Protein AF-A0A6L4ZI48-F1 (afdb_monomer)

Mean predicted aligned error: 17.16 Å

pLDDT: mean 73.71, std 16.85, range [36.12, 93.56]

Nearest PDB structures (foldseek):
  4oqe-assembly1_A  TM=4.545E-01  e=2.422E-01  Streptomyces fradiae
  3px2-assembly1_D  TM=4.656E-01  e=2.727E-01  Streptomyces fradiae
  3t8u-assembly1_A  TM=4.673E-01  e=4.387E-01  Comamonas testosteroni
  7ds3-assembly1_B  TM=3.415E-01  e=1.721E+00  Gallus gallus

Solvent-accessible surface area (backbone atoms only — not comparable to full-atom values): 14273 Å² total; per-residue (Å²): 113,47,66,40,94,83,78,70,50,71,45,66,78,90,54,64,46,40,94,85,80,62,50,68,64,89,82,77,65,79,73,78,54,60,79,70,57,78,80,61,80,78,62,70,66,61,56,48,53,53,52,51,52,55,50,47,52,54,51,49,63,58,48,69,74,59,86,47,77,66,63,54,52,53,50,52,54,50,51,51,53,52,49,53,48,51,53,52,54,51,51,53,50,51,53,52,50,50,50,51,51,51,44,54,43,53,51,50,39,51,50,51,52,51,53,51,47,48,75,64,30,89,53,44,48,72,47,80,48,79,49,81,51,98,56,32,38,35,41,33,40,37,40,31,42,50,55,91,91,66,54,38,58,36,43,33,38,40,32,40,36,37,81,89,75,66,44,68,46,45,36,34,40,40,63,65,67,30,95,48,74,64,52,21,49,56,48,33,48,73,72,70,25,48,77,45,84,49,100,92,44,81,45,38,35,36,66,63,69,88,91,60,51,60,66,59,38,44,53,51,50,52,55,52,51,49,51,52,51,53,63,47,53,78,75,48,82,89,80,79,85,67,76,82,119

Foldseek 3Di:
DDADPVPRDDDDPPDQADPPPRDGDPDDDPVVVVVVVVPDDDPVVVVVVVVVVVVVVVVVVVVVVVDDPVVVVVVVVVVVVVVVVVVVVVVVVVLLVVQVVQLVQLVVLVVVLLVLLVVLDPQWDWDWDWDDDPFKTKIWIFTWGDDPVLIFTKIWMWMQGHPPPRHTKTKIWQCSLDPDDVSSVVLLVVLVWDWDQDPVGITTMDIDDPPDGDPSVNVVVLVSVVSSVVSVCVVDPDDPPPSND

Structure (mmCIF, N/CA/C/O backbone):
data_AF-A0A6L4ZI48-F1
#
_entry.id   AF-A0A6L4ZI48-F1
#
loop_
_atom_site.group_PDB
_atom_site.id
_atom_site.type_symbol
_atom_site.label_atom_id
_atom_site.label_alt_id
_atom_site.label_comp_id
_atom_site.label_asym_id
_atom_site.label_entity_id
_atom_site.label_seq_id
_atom_site.pdbx_PDB_ins_code
_atom_site.Cartn_x
_atom_site.Cartn_y
_atom_site.Cartn_z
_atom_site.occupancy
_atom_site.B_iso_or_equiv
_atom_site.auth_seq_id
_atom_site.auth_comp_id
_atom_site.auth_asym_id
_atom_site.auth_atom_id
_atom_site.pdbx_PDB_model_num
ATOM 1 N N . MET A 1 1 ? 27.948 -13.127 18.451 1.00 61.59 1 MET A N 1
ATOM 2 C CA . MET A 1 1 ? 27.026 -12.287 17.671 1.00 61.59 1 MET A CA 1
ATOM 3 C C . MET A 1 1 ? 27.831 -11.697 16.527 1.00 61.59 1 MET A C 1
ATOM 5 O O . MET A 1 1 ? 28.996 -11.385 16.756 1.00 61.59 1 MET A O 1
ATOM 9 N N . LYS A 1 2 ? 27.276 -11.605 15.314 1.00 62.78 2 LYS A N 1
ATOM 10 C CA . LYS A 1 2 ? 27.952 -10.946 14.180 1.00 62.78 2 LYS A CA 1
ATOM 11 C C . LYS A 1 2 ? 27.507 -9.484 14.105 1.00 62.78 2 LYS A C 1
ATOM 13 O O . LYS A 1 2 ? 26.383 -9.183 14.498 1.00 62.78 2 LYS A O 1
ATOM 18 N N . ARG A 1 3 ? 28.388 -8.594 13.645 1.00 61.12 3 ARG A N 1
ATOM 19 C CA . ARG A 1 3 ? 28.152 -7.147 13.499 1.00 61.12 3 ARG A CA 1
ATOM 20 C C . ARG A 1 3 ? 28.123 -6.794 12.013 1.00 61.12 3 ARG A C 1
ATOM 22 O O . ARG A 1 3 ? 28.983 -7.274 11.275 1.00 61.12 3 ARG A O 1
ATOM 29 N N . CYS A 1 4 ? 27.144 -6.002 11.568 1.00 67.50 4 CYS A N 1
ATOM 30 C CA . CYS A 1 4 ? 27.112 -5.557 10.174 1.00 67.50 4 CYS A CA 1
ATOM 31 C C . CYS A 1 4 ? 28.251 -4.565 9.914 1.00 67.50 4 CYS A C 1
ATOM 33 O O . CYS A 1 4 ? 28.324 -3.576 10.639 1.00 67.50 4 CYS A O 1
ATOM 35 N N . PRO A 1 5 ? 29.074 -4.729 8.865 1.00 67.19 5 PRO A N 1
ATOM 36 C CA . PRO A 1 5 ? 30.044 -3.705 8.480 1.00 67.19 5 PRO A CA 1
ATOM 37 C C . PRO A 1 5 ? 29.394 -2.445 7.883 1.00 67.19 5 PRO A C 1
ATOM 39 O O . PRO A 1 5 ? 30.074 -1.437 7.737 1.00 67.19 5 PRO A O 1
ATOM 42 N N . VAL A 1 6 ? 28.105 -2.495 7.524 1.00 63.81 6 VAL A N 1
ATOM 43 C CA . VAL A 1 6 ? 27.379 -1.374 6.906 1.00 63.81 6 VAL A CA 1
ATOM 44 C C . VAL A 1 6 ? 26.552 -0.604 7.937 1.00 63.81 6 VAL A C 1
ATOM 46 O O . VAL A 1 6 ? 26.671 0.613 8.025 1.00 63.81 6 VAL A O 1
ATOM 49 N N . CYS A 1 7 ? 25.738 -1.290 8.746 1.00 73.25 7 CYS A N 1
ATOM 50 C CA . CYS A 1 7 ? 24.838 -0.633 9.704 1.00 73.25 7 CYS A CA 1
ATOM 51 C C . CYS A 1 7 ? 25.259 -0.739 11.185 1.00 73.25 7 CYS A C 1
ATOM 53 O O . CYS A 1 7 ? 24.497 -0.325 12.055 1.00 73.25 7 CYS A O 1
ATOM 55 N N . ASP A 1 8 ? 26.408 -1.356 11.484 1.00 68.50 8 ASP A N 1
ATOM 56 C CA . ASP A 1 8 ? 27.023 -1.543 12.819 1.00 68.50 8 ASP A CA 1
ATOM 57 C C . ASP A 1 8 ? 26.159 -2.240 13.904 1.00 68.50 8 ASP A C 1
ATOM 59 O O . ASP A 1 8 ? 26.563 -2.383 15.060 1.00 68.50 8 ASP A O 1
ATOM 63 N N . LYS A 1 9 ? 24.976 -2.754 13.536 1.00 71.19 9 LYS A N 1
ATOM 64 C CA . LYS A 1 9 ? 24.069 -3.514 14.417 1.00 71.19 9 LYS A CA 1
ATOM 65 C C . LYS A 1 9 ? 24.494 -4.980 14.534 1.00 71.19 9 LYS A C 1
ATOM 67 O O . LYS A 1 9 ? 25.045 -5.558 13.593 1.00 71.19 9 LYS A O 1
ATOM 72 N N . THR A 1 10 ? 24.222 -5.595 15.685 1.00 70.75 10 THR A N 1
ATOM 73 C CA . THR A 1 10 ? 24.585 -6.989 15.987 1.00 70.75 10 THR A CA 1
ATOM 74 C C . THR A 1 10 ? 23.391 -7.940 15.913 1.00 70.75 10 THR A C 1
ATOM 76 O O . THR A 1 10 ? 22.284 -7.580 16.303 1.00 70.75 10 THR A O 1
ATOM 79 N N . TRP A 1 11 ? 23.602 -9.174 15.437 1.00 75.06 11 TRP A N 1
ATOM 80 C CA . TRP A 1 11 ? 22.573 -10.226 15.451 1.00 75.06 11 TRP A CA 1
ATOM 81 C C . TRP A 1 11 ? 23.133 -11.649 15.622 1.00 75.06 11 TRP A C 1
ATOM 83 O O . TRP A 1 11 ? 24.349 -11.882 15.697 1.00 75.06 11 TRP A O 1
ATOM 93 N N . GLU A 1 12 ? 22.211 -12.608 15.740 1.00 60.06 12 GLU A N 1
ATOM 94 C CA . GLU A 1 12 ? 22.466 -14.032 15.975 1.00 60.06 12 GLU A CA 1
ATOM 95 C C . GLU A 1 12 ? 23.246 -14.714 14.837 1.00 60.06 12 GLU A C 1
ATOM 97 O O . GLU A 1 12 ? 23.034 -14.458 13.654 1.00 60.06 12 GLU A O 1
ATOM 102 N N . PHE A 1 13 ? 24.145 -15.633 15.204 1.00 53.53 13 PHE A N 1
ATOM 103 C CA . PHE A 1 13 ? 25.149 -16.231 14.311 1.00 53.53 13 PHE A CA 1
ATOM 104 C C . PHE A 1 13 ? 24.591 -17.000 13.103 1.00 53.53 13 PHE A C 1
ATOM 106 O O . PHE A 1 13 ? 25.294 -17.116 12.099 1.00 53.53 13 PHE A O 1
ATOM 113 N N . ASN A 1 14 ? 23.350 -17.487 13.177 1.00 58.41 14 ASN A N 1
ATOM 114 C CA . ASN A 1 14 ? 22.775 -18.389 12.175 1.00 58.41 14 ASN A CA 1
ATOM 115 C C . ASN A 1 14 ? 22.139 -17.673 10.973 1.00 58.41 14 ASN A C 1
ATOM 117 O O . ASN A 1 14 ? 21.636 -18.334 10.067 1.00 58.41 14 ASN A O 1
ATOM 121 N N . LYS A 1 15 ? 22.155 -16.334 10.926 1.00 57.09 15 LYS A N 1
ATOM 122 C CA . LYS A 1 15 ? 21.610 -15.574 9.792 1.00 57.09 15 LYS A CA 1
ATOM 123 C C . LYS A 1 15 ? 22.737 -15.087 8.878 1.00 57.09 15 LYS A C 1
ATOM 125 O O . LYS A 1 15 ? 23.601 -14.318 9.297 1.00 57.09 15 LYS A O 1
ATOM 130 N N . VAL A 1 16 ? 22.701 -15.548 7.624 1.00 64.50 16 VAL A N 1
ATOM 131 C CA . VAL A 1 16 ? 23.685 -15.259 6.554 1.00 64.50 16 VAL A CA 1
ATOM 132 C C . VAL A 1 16 ? 23.585 -13.810 6.051 1.00 64.50 16 VAL A C 1
ATOM 134 O O . VAL A 1 16 ? 24.564 -13.243 5.562 1.00 64.50 16 VAL A O 1
ATOM 137 N N . PHE A 1 17 ? 22.414 -13.198 6.221 1.00 67.00 17 PHE A N 1
ATOM 138 C CA . PHE A 1 17 ? 22.119 -11.825 5.833 1.00 67.00 17 PHE A CA 1
ATOM 139 C C . PHE A 1 17 ? 21.856 -10.970 7.066 1.00 67.00 17 PHE A C 1
ATOM 141 O O . PHE A 1 17 ? 21.247 -11.433 8.036 1.00 67.00 17 PHE A O 1
ATOM 148 N N . CYS A 1 18 ? 22.300 -9.719 7.006 1.00 70.56 18 CYS A N 1
ATOM 149 C CA . CYS A 1 18 ? 21.893 -8.698 7.952 1.00 70.56 18 CYS A CA 1
ATOM 150 C C . CYS A 1 18 ? 20.377 -8.481 7.871 1.00 70.56 18 CYS A C 1
ATOM 152 O O . CYS A 1 18 ? 19.872 -8.181 6.789 1.00 70.56 18 CYS A O 1
ATOM 154 N N . PRO A 1 19 ? 19.638 -8.587 8.989 1.00 67.31 19 PRO A N 1
ATOM 155 C CA . PRO A 1 19 ? 18.194 -8.365 8.997 1.00 67.31 19 PRO A CA 1
ATOM 156 C C . PRO A 1 19 ? 17.776 -6.930 8.653 1.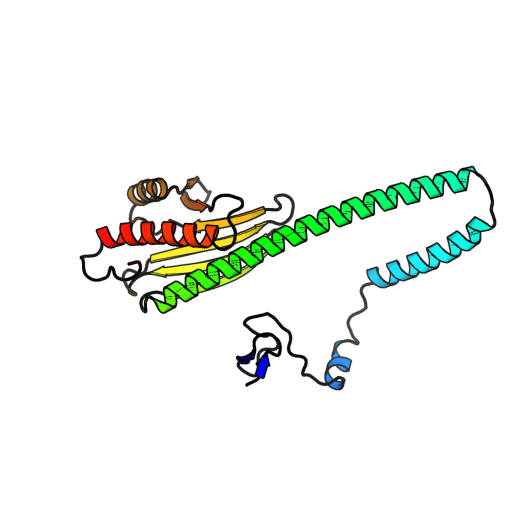00 67.31 19 PRO A C 1
ATOM 158 O O . PRO A 1 19 ? 16.601 -6.701 8.392 1.00 67.31 19 PRO A O 1
ATOM 161 N N . TRP A 1 20 ? 18.701 -5.967 8.715 1.00 66.06 20 TRP A N 1
ATOM 162 C CA . TRP A 1 20 ? 18.386 -4.539 8.605 1.00 66.06 20 TRP A CA 1
ATOM 163 C C . TRP A 1 20 ? 18.745 -3.922 7.257 1.00 66.06 20 TRP A C 1
ATOM 165 O O . TRP A 1 20 ? 18.044 -3.021 6.811 1.00 66.06 20 TRP A O 1
ATOM 175 N N . ASP A 1 21 ? 19.814 -4.381 6.611 1.00 60.03 21 ASP A N 1
ATOM 176 C CA . ASP A 1 21 ? 20.275 -3.840 5.323 1.00 60.03 21 ASP A CA 1
ATOM 177 C C . ASP A 1 21 ? 20.431 -4.917 4.236 1.00 60.03 21 ASP A C 1
ATOM 179 O O . ASP A 1 21 ? 20.823 -4.610 3.113 1.00 60.03 21 ASP A O 1
ATOM 183 N N . GLY A 1 22 ? 20.129 -6.185 4.549 1.00 62.41 22 GLY A N 1
ATOM 184 C CA . GLY A 1 22 ? 20.259 -7.300 3.611 1.00 62.41 22 GLY A CA 1
ATOM 185 C C . GLY A 1 22 ? 21.706 -7.626 3.234 1.00 62.41 22 GLY A C 1
ATOM 186 O O . GLY A 1 22 ? 21.936 -8.477 2.373 1.00 62.41 22 GLY A O 1
ATOM 187 N N . TYR A 1 23 ? 22.696 -6.993 3.870 1.00 60.59 23 TYR A N 1
ATOM 188 C CA . TYR A 1 23 ? 24.098 -7.201 3.553 1.00 60.59 23 TYR A CA 1
ATOM 189 C C . TYR A 1 23 ? 24.511 -8.635 3.896 1.00 60.59 23 TYR A C 1
ATOM 191 O O . TYR A 1 23 ? 24.381 -9.102 5.034 1.00 60.59 23 TYR A O 1
ATOM 199 N N . LYS A 1 24 ? 25.008 -9.358 2.889 1.00 64.62 24 LYS A N 1
ATOM 200 C CA . LYS A 1 24 ? 25.499 -10.728 3.047 1.00 64.62 24 LYS A CA 1
ATOM 201 C C . LYS A 1 24 ? 26.848 -10.690 3.755 1.00 64.62 24 LYS A C 1
ATOM 203 O O . LYS A 1 24 ? 27.837 -10.206 3.202 1.00 64.62 24 LYS A O 1
ATOM 208 N N . LEU A 1 25 ? 26.915 -11.234 4.966 1.00 55.69 25 LEU A N 1
ATOM 209 C CA . LEU A 1 25 ? 28.186 -11.349 5.672 1.00 55.69 25 LEU A CA 1
ATOM 210 C C . LEU A 1 25 ? 29.054 -12.406 4.978 1.00 55.69 25 LEU A C 1
ATOM 212 O O . LEU A 1 25 ? 28.736 -13.596 4.998 1.00 55.69 25 LEU A O 1
ATOM 216 N N . LYS A 1 26 ? 30.168 -11.979 4.369 1.00 53.94 26 LYS A N 1
ATOM 217 C CA . LYS A 1 26 ? 31.216 -12.892 3.892 1.00 53.94 26 LYS A CA 1
ATOM 218 C C . LYS A 1 26 ? 31.830 -13.603 5.097 1.00 53.94 26 LYS A C 1
ATOM 220 O O . LYS A 1 26 ? 32.446 -12.970 5.948 1.00 53.94 26 LYS A O 1
ATOM 225 N N . GLY A 1 27 ? 31.641 -14.916 5.165 1.00 46.72 27 GLY A N 1
ATOM 226 C CA . GLY A 1 27 ? 32.235 -15.753 6.200 1.00 46.72 27 GLY A CA 1
ATOM 227 C C . GLY A 1 27 ? 31.789 -17.206 6.106 1.00 46.72 27 GLY A C 1
ATOM 228 O O . GLY A 1 27 ? 31.096 -17.677 7.002 1.00 46.72 27 GLY A O 1
ATOM 229 N N . MET A 1 28 ? 32.178 -17.869 5.017 1.00 37.84 28 MET A N 1
ATOM 230 C CA . MET A 1 28 ? 32.475 -19.304 4.946 1.00 37.84 28 MET A CA 1
ATOM 231 C C . MET A 1 28 ? 33.656 -19.460 3.980 1.00 37.84 28 MET A C 1
ATOM 233 O O . MET A 1 28 ? 33.765 -18.705 3.010 1.00 37.84 28 MET A O 1
ATOM 237 N N . THR A 1 29 ? 34.593 -20.329 4.341 1.00 49.94 29 THR A N 1
ATOM 238 C CA . THR A 1 29 ? 35.902 -20.510 3.706 1.00 49.94 29 THR A CA 1
ATOM 239 C C . THR A 1 29 ? 35.785 -21.058 2.274 1.00 49.94 29 THR A C 1
ATOM 241 O O . THR A 1 29 ? 34.777 -21.680 1.931 1.00 49.94 29 THR A O 1
ATOM 244 N N . PRO A 1 30 ? 36.806 -20.840 1.418 1.00 49.38 30 PRO A N 1
ATOM 245 C CA . PRO A 1 30 ? 36.782 -21.238 0.003 1.00 49.38 30 PRO A CA 1
ATOM 246 C C . PRO A 1 30 ? 36.577 -22.744 -0.237 1.00 49.38 30 PRO A C 1
ATOM 248 O O . PRO A 1 30 ? 36.141 -23.134 -1.317 1.00 49.38 30 PRO A O 1
ATOM 251 N N . GLU A 1 31 ? 36.860 -23.582 0.759 1.00 47.16 31 GLU A N 1
ATOM 252 C CA . GLU A 1 31 ? 36.911 -25.043 0.625 1.00 47.16 31 GLU A CA 1
ATOM 253 C C . GLU A 1 31 ? 35.525 -25.712 0.685 1.00 47.16 31 GLU A C 1
ATOM 255 O O . GLU A 1 31 ? 35.282 -26.656 -0.057 1.00 47.16 31 GLU A O 1
ATOM 260 N N . GLU A 1 32 ? 34.553 -25.176 1.433 1.00 44.47 32 GLU A N 1
ATOM 261 C CA . GLU A 1 32 ? 33.202 -25.776 1.522 1.00 44.47 32 GLU A CA 1
ATOM 262 C C . GLU A 1 32 ? 32.264 -25.362 0.370 1.00 44.47 32 GLU A C 1
ATOM 264 O O . GLU A 1 32 ? 31.183 -25.925 0.191 1.00 44.47 32 GLU A O 1
ATOM 269 N N . THR A 1 33 ? 32.668 -24.385 -0.450 1.00 44.72 33 THR A N 1
ATOM 270 C CA . THR A 1 33 ? 31.869 -23.937 -1.608 1.00 44.72 33 THR A CA 1
ATOM 271 C C . THR A 1 33 ? 32.238 -24.696 -2.894 1.00 44.72 33 THR A C 1
ATOM 273 O O . THR A 1 33 ? 31.430 -24.776 -3.822 1.00 44.72 33 THR A O 1
ATOM 276 N N . ALA A 1 34 ? 33.425 -25.311 -2.946 1.00 38.00 34 ALA A N 1
ATOM 277 C CA . ALA A 1 34 ? 33.921 -26.020 -4.126 1.00 38.00 34 ALA A CA 1
ATOM 278 C C . ALA A 1 34 ? 33.201 -27.360 -4.391 1.00 38.00 34 ALA A C 1
ATOM 280 O O . ALA A 1 34 ? 33.072 -27.761 -5.546 1.00 38.00 34 ALA A O 1
ATOM 281 N N . GLU A 1 35 ? 32.647 -28.016 -3.366 1.00 39.34 35 GLU A N 1
ATOM 282 C CA . GLU A 1 35 ? 31.954 -29.307 -3.535 1.00 39.34 35 GLU A CA 1
ATOM 283 C C . GLU A 1 35 ? 30.456 -29.187 -3.865 1.00 39.34 35 GLU A C 1
ATOM 285 O O . GLU A 1 35 ? 29.833 -30.163 -4.276 1.00 39.34 35 GLU A O 1
ATOM 290 N N . ARG A 1 36 ? 29.855 -27.992 -3.753 1.00 38.47 36 ARG A N 1
ATOM 291 C CA . ARG A 1 36 ? 28.441 -27.771 -4.128 1.00 38.47 36 ARG A CA 1
ATOM 292 C C . ARG A 1 36 ? 28.225 -26.978 -5.415 1.00 38.47 36 ARG A C 1
ATOM 294 O O . ARG A 1 36 ? 27.108 -26.995 -5.927 1.00 38.47 36 ARG A O 1
ATOM 301 N N . ILE A 1 37 ? 29.251 -26.316 -5.954 1.00 38.81 37 ILE A N 1
ATOM 302 C CA . ILE A 1 37 ? 29.152 -25.560 -7.219 1.00 38.81 37 ILE A CA 1
ATOM 303 C C . ILE A 1 37 ? 29.572 -26.397 -8.442 1.00 38.81 37 ILE A C 1
ATOM 305 O O . ILE A 1 37 ? 29.218 -26.060 -9.564 1.00 38.81 37 ILE A O 1
ATOM 309 N N . THR A 1 38 ? 30.207 -27.556 -8.267 1.00 39.94 38 THR A N 1
ATOM 310 C CA . THR A 1 38 ? 30.626 -28.426 -9.385 1.00 39.94 38 THR A CA 1
ATOM 311 C C . THR A 1 38 ? 29.513 -29.273 -10.016 1.00 39.94 38 THR A C 1
ATOM 313 O O . THR A 1 38 ? 29.798 -30.089 -10.885 1.00 39.94 38 THR A O 1
ATOM 316 N N . SER A 1 39 ? 28.239 -29.086 -9.652 1.00 44.91 39 SER A N 1
ATOM 317 C CA . SER A 1 39 ? 27.131 -29.860 -10.248 1.00 44.91 39 SER A CA 1
ATOM 318 C C . SER A 1 39 ? 25.941 -29.044 -10.749 1.00 44.91 39 SER A C 1
ATOM 320 O O . SER A 1 39 ? 24.886 -29.616 -11.025 1.00 44.91 39 SER A O 1
ATOM 322 N N . LYS A 1 40 ? 26.086 -27.729 -10.948 1.00 38.56 40 LYS A N 1
ATOM 323 C CA . LYS A 1 40 ? 25.109 -26.982 -11.751 1.00 38.56 40 LYS A CA 1
ATOM 324 C C . LYS A 1 40 ? 25.790 -26.356 -12.965 1.00 38.56 40 LYS A C 1
ATOM 326 O O . LYS A 1 40 ? 26.718 -25.574 -12.776 1.00 38.56 40 LYS A O 1
ATOM 331 N N . PRO A 1 41 ? 25.367 -26.725 -14.187 1.00 38.81 41 PRO A N 1
ATOM 332 C CA . PRO A 1 41 ? 25.960 -26.204 -15.404 1.00 38.81 41 PRO A CA 1
ATOM 333 C C . PRO A 1 41 ? 25.726 -24.696 -15.454 1.00 38.81 41 PRO A C 1
ATOM 335 O O . PRO A 1 41 ? 24.636 -24.218 -15.128 1.00 38.81 41 PRO A O 1
ATOM 338 N N . VAL A 1 42 ? 26.768 -23.964 -15.843 1.00 41.22 42 VAL A N 1
ATOM 339 C CA . VAL A 1 42 ? 26.654 -22.583 -16.310 1.00 41.22 42 VAL A CA 1
ATOM 340 C C . VAL A 1 42 ? 25.534 -22.566 -17.347 1.00 41.22 42 VAL A C 1
ATOM 342 O O . VAL A 1 42 ? 25.514 -23.395 -18.257 1.00 41.22 42 VAL A O 1
ATOM 345 N N . GLU A 1 43 ? 24.540 -21.702 -17.152 1.00 44.41 43 GLU A N 1
ATOM 346 C CA . GLU A 1 43 ? 23.429 -21.605 -18.090 1.00 44.41 43 GLU A CA 1
ATOM 347 C C . GLU A 1 43 ? 23.986 -21.321 -19.496 1.00 44.41 43 GLU A C 1
ATOM 349 O O . GLU A 1 43 ? 24.730 -20.347 -19.663 1.00 44.41 43 GLU A O 1
ATOM 354 N N . PRO A 1 44 ? 23.599 -22.108 -20.520 1.00 48.31 44 PRO A N 1
ATOM 355 C CA . PRO A 1 44 ? 24.140 -22.015 -21.882 1.00 48.31 44 PRO A CA 1
ATOM 356 C C . PRO A 1 44 ? 23.896 -20.653 -22.552 1.00 48.31 44 PRO A C 1
ATOM 358 O O . PRO A 1 44 ? 24.379 -20.396 -23.646 1.00 48.31 44 PRO A O 1
ATOM 361 N N . GLN A 1 45 ? 23.153 -19.757 -21.903 1.00 43.53 45 GLN A N 1
ATOM 362 C CA . GLN A 1 45 ? 22.846 -18.417 -22.385 1.00 43.53 45 GLN A CA 1
ATOM 363 C C . GLN A 1 45 ? 24.056 -17.475 -22.269 1.00 43.53 45 GLN A C 1
ATOM 365 O O . GLN A 1 45 ? 24.251 -16.640 -23.145 1.00 43.53 45 GLN A O 1
ATOM 370 N N . PHE A 1 46 ? 24.904 -17.622 -21.244 1.00 42.72 46 PHE A N 1
ATOM 371 C CA . PHE A 1 46 ? 26.084 -16.760 -21.073 1.00 42.72 46 PHE A CA 1
ATOM 372 C C . PHE A 1 46 ? 27.269 -17.184 -21.952 1.00 42.72 46 PHE A C 1
ATOM 374 O O . PHE A 1 46 ? 27.952 -16.317 -22.498 1.00 42.72 46 PHE A O 1
ATOM 381 N N . GLU A 1 47 ? 27.472 -18.490 -22.160 1.00 48.50 47 GLU A N 1
ATOM 382 C CA . GLU A 1 47 ? 28.481 -19.008 -23.100 1.00 48.50 47 GLU A CA 1
ATOM 383 C C . GLU A 1 47 ? 28.105 -18.676 -24.549 1.00 48.50 47 GLU A C 1
ATOM 385 O O . GLU A 1 47 ? 28.942 -18.180 -25.300 1.00 48.50 47 GLU A O 1
ATOM 390 N N . MET A 1 48 ? 26.819 -18.791 -24.907 1.00 51.25 48 MET A N 1
ATOM 391 C CA . MET A 1 48 ? 26.319 -18.410 -26.231 1.00 51.25 48 MET A CA 1
ATOM 392 C C . MET A 1 48 ? 26.519 -16.916 -26.520 1.00 51.25 48 MET A C 1
ATOM 394 O O . MET A 1 48 ? 26.852 -16.556 -27.642 1.00 51.25 48 MET A O 1
ATOM 398 N N . PHE A 1 49 ? 26.384 -16.025 -25.530 1.00 50.06 49 PHE A N 1
ATOM 399 C CA . PHE A 1 49 ? 26.665 -14.595 -25.722 1.00 50.06 49 PHE A CA 1
ATOM 400 C C . PHE A 1 49 ? 28.155 -14.305 -25.951 1.00 50.06 49 PHE A C 1
ATOM 402 O O . PHE A 1 49 ? 28.492 -13.413 -26.733 1.00 50.06 49 PHE A O 1
ATOM 409 N N . GLN A 1 50 ? 29.049 -15.050 -25.299 1.00 52.34 50 GLN A N 1
ATOM 410 C CA . GLN A 1 50 ? 30.494 -14.880 -25.455 1.00 52.34 50 GLN A CA 1
ATOM 411 C C . GLN A 1 50 ? 31.001 -15.497 -26.770 1.00 52.34 50 GLN A C 1
ATOM 413 O O . GLN A 1 50 ? 31.818 -14.878 -27.454 1.00 52.34 50 GLN A O 1
ATOM 418 N N . GLU A 1 51 ? 30.450 -16.645 -27.175 1.00 53.47 51 GLU A N 1
ATOM 419 C CA . GLU A 1 51 ? 30.661 -17.248 -28.497 1.00 53.47 51 GLU A CA 1
ATOM 420 C C . GLU A 1 51 ? 30.068 -16.396 -29.626 1.00 53.47 51 GLU A C 1
ATOM 422 O O . GLU A 1 51 ? 30.689 -16.252 -30.677 1.00 53.47 51 GLU A O 1
ATOM 427 N N . LEU A 1 52 ? 28.912 -15.755 -29.418 1.00 53.78 52 LEU A N 1
ATOM 428 C CA . LEU A 1 52 ? 28.344 -14.807 -30.382 1.00 53.78 52 LEU A CA 1
ATOM 429 C C . LEU A 1 52 ? 29.207 -13.550 -30.519 1.00 53.78 52 LEU A C 1
ATOM 431 O O . LEU A 1 52 ? 29.354 -13.048 -31.630 1.00 53.78 52 LEU A O 1
ATOM 435 N N . GLN A 1 53 ? 29.818 -13.055 -29.437 1.00 56.41 53 GLN A N 1
ATOM 436 C CA . GLN A 1 53 ? 30.747 -11.920 -29.499 1.00 56.41 53 GLN A CA 1
ATOM 437 C C . GLN A 1 53 ? 32.074 -12.273 -30.186 1.00 56.41 53 GLN A C 1
ATOM 439 O O . GLN A 1 53 ? 32.588 -11.469 -30.968 1.00 56.41 53 GLN A O 1
ATOM 444 N N . SER A 1 54 ? 32.631 -13.463 -29.935 1.00 56.53 54 SER A N 1
ATOM 445 C CA . SER A 1 54 ? 33.861 -13.918 -30.598 1.00 56.53 54 SER A CA 1
ATOM 446 C C . SER A 1 54 ? 33.630 -14.244 -32.079 1.00 56.53 54 SER A C 1
ATOM 448 O O . SER A 1 54 ? 34.468 -13.895 -32.917 1.00 56.53 54 SER A O 1
ATOM 450 N N . SER A 1 55 ? 32.460 -14.801 -32.411 1.00 56.97 55 SER A N 1
ATOM 451 C CA . SER A 1 55 ? 32.002 -15.042 -33.787 1.00 56.97 55 SER A CA 1
ATOM 452 C C . SER A 1 55 ? 31.677 -13.739 -34.526 1.00 56.97 55 SER A C 1
ATOM 454 O O . SER A 1 55 ? 31.980 -13.613 -35.709 1.00 56.97 55 SER A O 1
ATOM 456 N N . GLN A 1 56 ? 31.131 -12.724 -33.840 1.00 56.34 56 GLN A N 1
ATOM 457 C CA . GLN A 1 56 ? 30.958 -11.382 -34.410 1.00 56.34 56 GLN A CA 1
ATOM 458 C C . GLN A 1 56 ? 32.305 -10.803 -34.828 1.00 56.34 56 GLN A C 1
ATOM 460 O O . GLN A 1 56 ? 32.448 -10.345 -35.956 1.00 56.34 56 GLN A O 1
ATOM 465 N N . LYS A 1 57 ? 33.303 -10.849 -33.939 1.00 60.75 57 LYS A N 1
ATOM 466 C CA . LYS A 1 57 ? 34.621 -10.262 -34.199 1.00 60.75 57 LYS A CA 1
ATOM 467 C C . LYS A 1 57 ? 35.315 -10.905 -35.407 1.00 60.75 57 LYS A C 1
ATOM 469 O O . LYS A 1 57 ? 35.839 -10.191 -36.250 1.00 60.75 57 LYS A O 1
ATOM 474 N N . THR A 1 58 ? 35.235 -12.229 -35.540 1.00 60.84 58 THR A N 1
ATOM 475 C CA . THR A 1 58 ? 35.800 -12.963 -36.689 1.00 60.84 58 THR A CA 1
ATOM 476 C C . THR A 1 58 ? 35.040 -12.718 -37.995 1.00 60.84 58 THR A C 1
ATOM 478 O O . THR A 1 58 ? 35.664 -12.617 -39.051 1.00 60.84 58 THR A O 1
ATOM 481 N N . LEU A 1 59 ? 33.713 -12.556 -37.946 1.00 57.12 59 LEU A N 1
ATOM 482 C CA . LEU A 1 59 ? 32.916 -12.161 -39.113 1.00 57.12 59 LEU A CA 1
ATOM 483 C C . LEU A 1 59 ? 33.204 -10.719 -39.549 1.00 57.12 59 LEU A C 1
ATOM 485 O O . LEU A 1 59 ? 33.267 -10.460 -40.746 1.00 57.12 59 LEU A O 1
ATOM 489 N N . PHE A 1 60 ? 33.424 -9.796 -38.609 1.00 56.97 60 PHE A N 1
ATOM 490 C CA . PHE A 1 60 ? 33.807 -8.413 -38.906 1.00 56.97 60 PHE A CA 1
ATOM 491 C C . PHE A 1 60 ? 35.206 -8.315 -39.524 1.00 56.97 60 PHE A C 1
ATOM 493 O O . PHE A 1 60 ? 35.370 -7.592 -40.504 1.00 56.97 60 PHE A O 1
ATOM 500 N N . ASP A 1 61 ? 36.173 -9.085 -39.018 1.00 57.53 61 ASP A N 1
ATOM 501 C CA . ASP A 1 61 ? 37.518 -9.151 -39.602 1.00 57.53 61 ASP A CA 1
ATOM 502 C C . ASP A 1 61 ? 37.482 -9.757 -41.022 1.00 57.53 61 ASP A C 1
ATOM 504 O O . ASP A 1 61 ? 38.204 -9.303 -41.904 1.00 57.53 61 ASP A O 1
ATOM 508 N N . SER A 1 62 ? 36.568 -10.703 -41.285 1.00 57.25 62 SER A N 1
ATOM 509 C CA . SER A 1 62 ? 36.377 -11.314 -42.615 1.00 57.25 62 SER A CA 1
ATOM 510 C C . SER A 1 62 ? 35.579 -10.432 -43.594 1.00 57.25 62 SER A C 1
ATOM 512 O O . SER A 1 62 ? 35.791 -10.485 -44.802 1.00 57.25 62 SER A O 1
ATOM 514 N N . LEU A 1 63 ? 34.645 -9.611 -43.100 1.00 53.38 63 LEU A N 1
ATOM 515 C CA . LEU A 1 63 ? 33.830 -8.692 -43.911 1.00 53.38 63 LEU A CA 1
ATOM 516 C C . LEU A 1 63 ? 34.568 -7.393 -44.255 1.00 53.38 63 LEU A C 1
ATOM 518 O O . LEU A 1 63 ? 34.271 -6.786 -45.282 1.00 53.38 63 LEU A O 1
ATOM 522 N N . ALA A 1 64 ? 35.547 -6.988 -43.442 1.00 54.12 64 ALA A N 1
ATOM 523 C CA . ALA A 1 64 ? 36.429 -5.862 -43.741 1.00 54.12 64 ALA A CA 1
ATOM 524 C C . ALA A 1 64 ? 37.323 -6.114 -44.975 1.00 54.12 64 ALA A C 1
ATOM 526 O O . ALA A 1 64 ? 37.747 -5.158 -45.623 1.00 54.12 64 ALA A O 1
ATOM 527 N N . GLU A 1 65 ? 37.565 -7.380 -45.338 1.00 56.78 65 GLU A N 1
ATOM 528 C CA . GLU A 1 65 ? 38.295 -7.761 -46.557 1.00 56.78 65 GLU A CA 1
ATOM 529 C C . GLU A 1 65 ? 37.415 -7.753 -47.825 1.00 56.78 65 GLU A C 1
ATOM 531 O O . GLU A 1 65 ? 37.933 -7.609 -48.933 1.00 56.78 65 GLU A O 1
ATOM 536 N N . PHE A 1 66 ? 36.084 -7.825 -47.692 1.00 51.38 66 PHE A N 1
ATOM 537 C CA . PHE A 1 66 ? 35.135 -7.815 -48.813 1.00 51.38 66 PHE A CA 1
ATOM 538 C C . PHE A 1 66 ? 34.424 -6.461 -48.925 1.00 51.38 66 PHE A C 1
ATOM 540 O O . PHE A 1 66 ? 33.249 -6.297 -48.591 1.00 51.38 66 PHE A O 1
ATOM 547 N N . GLY A 1 67 ? 35.156 -5.467 -49.429 1.00 51.84 67 GLY A N 1
ATOM 548 C CA . GLY A 1 67 ? 34.624 -4.142 -49.732 1.00 51.84 67 GLY A CA 1
ATOM 549 C C . GLY A 1 67 ? 33.546 -4.174 -50.820 1.00 51.84 67 GLY A C 1
ATOM 550 O O . GLY A 1 67 ? 33.855 -4.176 -52.010 1.00 51.84 67 GLY A O 1
ATOM 551 N N . SER A 1 68 ? 32.275 -4.128 -50.417 1.00 56.22 68 SER A N 1
ATOM 552 C CA . SER A 1 68 ? 31.163 -3.715 -51.277 1.00 56.22 68 SER A CA 1
ATOM 553 C C . SER A 1 68 ? 30.287 -2.706 -50.529 1.00 56.22 68 SER A C 1
ATOM 555 O O . SER A 1 68 ? 30.003 -2.855 -49.342 1.00 56.22 68 SER A O 1
ATOM 557 N N . THR A 1 69 ? 29.883 -1.631 -51.199 1.00 56.75 69 THR A N 1
ATOM 558 C CA . THR A 1 69 ? 29.146 -0.508 -50.593 1.00 56.75 69 THR A CA 1
ATOM 559 C C . THR A 1 69 ? 27.756 -0.896 -50.075 1.00 56.75 69 THR A C 1
ATOM 561 O O . THR A 1 69 ? 27.238 -0.252 -49.166 1.00 56.75 69 THR A O 1
ATOM 564 N N . GLU A 1 70 ? 27.163 -1.971 -50.600 1.00 55.16 70 GLU A N 1
ATOM 565 C CA . GLU A 1 70 ? 25.847 -2.472 -50.181 1.00 55.16 70 GLU A CA 1
ATOM 566 C C . GLU A 1 70 ? 25.902 -3.274 -48.871 1.00 55.16 70 GLU A C 1
ATOM 568 O O . GLU A 1 70 ? 25.015 -3.131 -48.027 1.00 55.16 70 GLU A O 1
ATOM 573 N N . THR A 1 71 ? 26.963 -4.060 -48.641 1.00 58.66 71 THR A N 1
ATOM 574 C CA . THR A 1 71 ? 27.152 -4.774 -47.366 1.00 58.66 71 THR A CA 1
ATOM 575 C C . THR A 1 71 ? 27.454 -3.808 -46.223 1.00 58.66 71 THR A C 1
ATOM 577 O O . THR A 1 71 ? 26.931 -3.999 -45.127 1.00 58.66 71 THR A O 1
ATOM 580 N N . SER A 1 72 ? 28.191 -2.721 -46.483 1.00 61.47 72 SER A N 1
ATOM 581 C CA . SER A 1 72 ? 28.404 -1.640 -45.505 1.00 61.47 72 SER A CA 1
ATOM 582 C C . SER A 1 72 ? 27.084 -0.996 -45.068 1.00 61.47 72 SER A C 1
ATOM 584 O O . SER A 1 72 ? 26.826 -0.877 -43.875 1.00 61.47 72 SER A O 1
ATOM 586 N N . HIS A 1 73 ? 26.200 -0.658 -46.014 1.00 67.62 73 HIS A N 1
ATOM 587 C CA . HIS A 1 73 ? 24.915 -0.024 -45.703 1.00 67.62 73 HIS A CA 1
ATOM 588 C C . HIS A 1 73 ? 23.985 -0.940 -44.886 1.00 67.62 73 HIS A C 1
ATOM 590 O O . HIS A 1 73 ? 23.289 -0.486 -43.980 1.00 67.62 73 HIS A O 1
ATOM 596 N N . LEU A 1 74 ? 23.952 -2.244 -45.181 1.00 72.56 74 LEU A N 1
ATOM 597 C CA . LEU A 1 74 ? 23.156 -3.204 -44.404 1.00 72.56 74 LEU A CA 1
ATOM 598 C C . LEU A 1 74 ? 23.697 -3.389 -42.980 1.00 72.56 74 LEU A C 1
ATOM 600 O O . LEU A 1 74 ? 22.908 -3.512 -42.041 1.00 72.56 74 LEU A O 1
ATOM 604 N N . VAL A 1 75 ? 25.022 -3.369 -42.812 1.00 74.94 75 VAL A N 1
ATOM 605 C CA . VAL A 1 75 ? 25.668 -3.388 -41.494 1.00 74.94 75 VAL A CA 1
ATOM 606 C C . VAL A 1 75 ? 25.316 -2.124 -40.708 1.00 74.94 75 VAL A C 1
ATOM 608 O O . VAL A 1 75 ? 24.928 -2.237 -39.547 1.00 74.94 75 VAL A O 1
ATOM 611 N N . ASP A 1 76 ? 25.341 -0.946 -41.331 1.00 76.81 76 ASP A N 1
ATOM 612 C CA . ASP A 1 76 ? 24.975 0.318 -40.679 1.00 76.81 76 ASP A CA 1
ATOM 613 C C . ASP A 1 76 ? 23.504 0.333 -40.224 1.00 76.81 76 ASP A C 1
ATOM 615 O O . ASP A 1 76 ? 23.204 0.680 -39.079 1.00 76.81 76 ASP A O 1
ATOM 619 N N . VAL A 1 77 ? 22.580 -0.138 -41.073 1.00 80.44 77 VAL A N 1
ATOM 620 C CA . VAL A 1 77 ? 21.151 -0.271 -40.726 1.00 80.44 77 VAL A CA 1
ATOM 621 C C . VAL A 1 77 ? 20.943 -1.260 -39.574 1.00 80.44 77 VAL A C 1
ATOM 623 O O . VAL A 1 77 ? 20.170 -0.986 -38.651 1.00 80.44 77 VAL A O 1
ATOM 626 N N . ALA A 1 78 ? 21.643 -2.398 -39.587 1.00 78.44 78 ALA A N 1
ATOM 627 C CA . ALA A 1 78 ? 21.579 -3.378 -38.506 1.00 78.44 78 ALA A CA 1
ATOM 628 C C . ALA A 1 78 ? 22.149 -2.817 -37.191 1.00 78.44 78 ALA A C 1
ATOM 630 O O . ALA A 1 78 ? 21.559 -3.017 -36.126 1.00 78.44 78 ALA A O 1
ATOM 631 N N . MET A 1 79 ? 23.251 -2.066 -37.254 1.00 79.88 79 MET A N 1
ATOM 632 C CA . MET A 1 79 ? 23.856 -1.405 -36.097 1.00 79.88 79 MET A CA 1
ATOM 633 C C . MET A 1 79 ? 22.939 -0.332 -35.509 1.00 79.88 79 MET A C 1
ATOM 635 O O . MET A 1 79 ? 22.804 -0.245 -34.287 1.00 79.88 79 MET A O 1
ATOM 639 N N . GLU A 1 80 ? 22.248 0.442 -36.345 1.00 85.88 80 GLU A N 1
ATOM 640 C CA . GLU A 1 80 ? 21.285 1.431 -35.867 1.00 85.88 80 GLU A CA 1
ATOM 641 C C . GLU A 1 80 ? 20.039 0.778 -35.245 1.00 85.88 80 GLU A C 1
ATOM 643 O O . GLU A 1 80 ? 19.560 1.235 -34.204 1.00 85.88 80 GLU A O 1
ATOM 648 N N . ALA A 1 81 ? 19.550 -0.333 -35.804 1.00 84.19 81 ALA A N 1
ATOM 649 C CA . ALA A 1 81 ? 18.458 -1.106 -35.212 1.00 84.19 81 ALA A CA 1
ATOM 650 C C . ALA A 1 81 ? 18.846 -1.706 -33.847 1.00 84.19 81 ALA A C 1
ATOM 652 O O . ALA A 1 81 ? 18.074 -1.622 -32.888 1.00 84.19 81 ALA A O 1
ATOM 653 N N . LEU A 1 82 ? 20.062 -2.253 -33.725 1.00 79.00 82 LEU A N 1
ATOM 654 C CA . LEU A 1 82 ? 20.598 -2.752 -32.455 1.00 79.00 82 LEU A CA 1
ATOM 655 C C . LEU A 1 82 ? 20.782 -1.629 -31.432 1.00 79.00 82 LEU A C 1
ATOM 657 O O . LEU A 1 82 ? 20.485 -1.821 -30.252 1.00 79.00 82 LEU A O 1
ATOM 661 N N . LYS A 1 83 ? 21.226 -0.446 -31.872 1.00 84.62 83 LYS A N 1
ATOM 662 C CA . LYS A 1 83 ? 21.355 0.732 -31.011 1.00 84.62 83 LYS A CA 1
ATOM 663 C C . LYS A 1 83 ? 19.994 1.185 -30.478 1.00 84.62 83 LYS A C 1
ATOM 665 O O . LYS A 1 83 ? 19.857 1.336 -29.269 1.00 84.62 83 LYS A O 1
ATOM 670 N N . LYS A 1 84 ? 18.978 1.295 -31.342 1.00 84.69 84 LYS A N 1
ATOM 671 C CA . LYS A 1 84 ? 17.600 1.637 -30.942 1.00 84.69 84 LYS A CA 1
ATOM 672 C C . LYS A 1 84 ? 17.012 0.613 -29.974 1.00 84.69 84 LYS A C 1
ATOM 674 O O . LYS A 1 84 ? 16.382 0.989 -28.989 1.00 84.69 84 LYS A O 1
ATOM 679 N N . ARG A 1 85 ? 17.258 -0.681 -30.208 1.00 77.75 85 ARG A N 1
ATOM 680 C CA . ARG A 1 85 ? 16.828 -1.745 -29.291 1.00 77.75 85 ARG A CA 1
ATOM 681 C C . ARG A 1 85 ? 17.519 -1.635 -27.934 1.00 77.75 85 ARG A C 1
ATOM 683 O O . ARG A 1 85 ? 16.843 -1.664 -26.917 1.00 77.75 85 ARG A O 1
ATOM 690 N N . ARG A 1 86 ? 18.836 -1.413 -27.910 1.00 78.69 86 ARG A N 1
ATOM 691 C CA . ARG A 1 86 ? 19.590 -1.193 -26.666 1.00 78.69 86 ARG A CA 1
ATOM 692 C C . ARG A 1 86 ? 19.082 0.029 -25.898 1.00 78.69 86 ARG A C 1
ATOM 694 O O . ARG A 1 86 ? 18.971 -0.039 -24.680 1.00 78.69 86 ARG A O 1
ATOM 701 N N . GLU A 1 87 ? 18.787 1.131 -26.583 1.00 83.62 87 GLU A N 1
ATOM 702 C CA . GLU A 1 87 ? 18.231 2.341 -25.963 1.00 83.62 87 GLU A CA 1
ATOM 703 C C . GLU A 1 87 ? 16.845 2.075 -25.353 1.00 83.62 87 GLU A C 1
ATOM 705 O O . GLU A 1 87 ? 16.598 2.478 -24.216 1.00 83.62 87 GLU A O 1
ATOM 710 N N . SER A 1 88 ? 15.987 1.330 -26.058 1.00 81.44 88 SER A N 1
ATOM 711 C CA . SER A 1 88 ? 14.671 0.895 -25.567 1.00 81.44 88 SER A CA 1
ATOM 712 C C . SER A 1 88 ? 14.766 -0.059 -24.371 1.00 81.44 88 SER A C 1
ATOM 714 O O . SER A 1 88 ? 14.018 0.071 -23.403 1.00 81.44 88 SER A O 1
ATOM 716 N N . ASP A 1 89 ? 15.686 -1.022 -24.409 1.00 78.44 89 ASP A N 1
ATOM 717 C CA . ASP A 1 89 ? 15.896 -1.959 -23.303 1.00 78.44 89 ASP A CA 1
ATOM 718 C C . ASP A 1 89 ? 16.446 -1.214 -22.074 1.00 78.44 89 ASP A C 1
ATOM 720 O O . ASP A 1 89 ? 16.041 -1.465 -20.938 1.00 78.44 89 ASP A O 1
ATOM 724 N N . GLN A 1 90 ? 17.330 -0.234 -22.292 1.00 79.06 90 GLN A N 1
ATOM 725 C CA . GLN A 1 90 ? 17.887 0.596 -21.229 1.00 79.06 90 GLN A CA 1
ATOM 726 C C . GLN A 1 90 ? 16.840 1.527 -20.601 1.00 79.06 90 GLN A C 1
ATOM 728 O O . GLN A 1 90 ? 16.886 1.745 -19.388 1.00 79.06 90 GLN A O 1
ATOM 733 N N . SER A 1 91 ? 15.907 2.088 -21.379 1.00 81.19 91 SER A N 1
ATOM 734 C CA . SER A 1 91 ? 14.814 2.894 -20.822 1.00 81.19 91 SER A CA 1
ATOM 735 C C . SER A 1 91 ? 13.857 2.039 -19.994 1.00 81.19 91 SER A C 1
ATOM 737 O O . SER A 1 91 ? 13.529 2.421 -18.872 1.00 81.19 91 SER A O 1
ATOM 739 N N . LEU A 1 92 ? 13.500 0.848 -20.481 1.00 80.00 92 LEU A N 1
ATOM 740 C CA . LEU A 1 92 ? 12.637 -0.089 -19.761 1.00 80.00 92 LEU A CA 1
ATOM 741 C C . LEU A 1 92 ? 13.270 -0.545 -18.438 1.00 80.00 92 LEU A C 1
ATOM 743 O O . LEU A 1 92 ? 12.598 -0.583 -17.407 1.00 80.00 92 LEU A O 1
ATOM 747 N N . LEU A 1 93 ? 14.578 -0.815 -18.439 1.00 78.12 93 LEU A N 1
ATOM 748 C CA . LEU A 1 93 ? 15.311 -1.169 -17.225 1.00 78.12 93 LEU A CA 1
ATOM 749 C C . LEU A 1 93 ? 15.339 -0.013 -16.211 1.00 78.12 93 LEU A C 1
ATOM 751 O O . LEU A 1 93 ? 15.141 -0.242 -15.020 1.00 78.12 93 LEU A O 1
ATOM 755 N N . LYS A 1 94 ? 15.527 1.235 -16.663 1.00 81.19 94 LYS A N 1
ATOM 756 C CA . LYS A 1 94 ? 15.475 2.421 -15.786 1.00 81.19 94 LYS A CA 1
ATOM 757 C C . LYS A 1 94 ? 14.104 2.600 -15.134 1.00 81.19 94 LYS A C 1
ATOM 759 O O . LYS A 1 94 ? 14.038 2.911 -13.948 1.00 81.19 94 LYS A O 1
ATOM 764 N N . GLU A 1 95 ? 13.024 2.395 -15.883 1.00 82.44 95 GLU A N 1
ATOM 765 C CA . GLU A 1 95 ? 11.659 2.469 -15.348 1.00 82.44 95 GLU A CA 1
ATOM 766 C C . GLU A 1 95 ? 11.404 1.390 -14.290 1.00 82.44 95 GLU A C 1
ATOM 768 O O . GLU A 1 95 ? 10.883 1.688 -13.216 1.00 82.44 95 GLU A O 1
ATOM 773 N N . GLN A 1 96 ? 11.827 0.150 -14.552 1.00 80.19 96 GLN A N 1
ATOM 774 C CA . GLN A 1 96 ? 11.709 -0.943 -13.583 1.00 80.19 96 GLN A CA 1
ATOM 775 C C . GLN A 1 96 ? 12.526 -0.679 -12.314 1.00 80.19 96 GLN A C 1
ATOM 777 O O . GLN A 1 96 ? 12.032 -0.908 -11.210 1.00 80.19 96 GLN A O 1
ATOM 782 N N . MET A 1 97 ? 13.753 -0.166 -12.455 1.00 83.00 97 MET A N 1
ATOM 783 C CA . MET A 1 97 ? 14.579 0.214 -11.308 1.00 83.00 97 MET A CA 1
ATOM 784 C C . MET A 1 97 ? 13.891 1.278 -10.454 1.00 83.00 97 MET A C 1
ATOM 786 O O . MET A 1 97 ? 13.819 1.109 -9.240 1.00 83.00 97 MET A O 1
ATOM 790 N N . LYS A 1 98 ? 13.317 2.312 -11.081 1.00 87.00 98 LYS A N 1
ATOM 791 C CA . LYS A 1 98 ? 12.589 3.366 -10.368 1.00 87.00 98 LYS A CA 1
ATOM 792 C C . LYS A 1 98 ? 11.407 2.806 -9.570 1.00 87.00 98 LYS A C 1
ATOM 794 O O . LYS A 1 98 ? 11.276 3.093 -8.389 1.00 87.00 98 LYS A O 1
ATOM 799 N N . LEU A 1 99 ? 10.586 1.947 -10.172 1.00 85.62 99 LEU A N 1
ATOM 800 C CA . LEU A 1 99 ? 9.437 1.360 -9.470 1.00 85.62 99 LEU A CA 1
ATOM 801 C C . LEU A 1 99 ? 9.855 0.478 -8.283 1.00 85.62 99 LEU A C 1
ATOM 803 O O . LEU A 1 99 ? 9.179 0.449 -7.255 1.00 85.62 99 LEU A O 1
ATOM 807 N N . ILE A 1 100 ? 10.971 -0.243 -8.403 1.00 86.25 100 ILE A N 1
ATOM 808 C CA . ILE A 1 100 ? 11.524 -1.032 -7.295 1.00 86.25 100 ILE A CA 1
ATOM 809 C C . ILE A 1 100 ? 12.057 -0.111 -6.188 1.00 86.25 100 ILE A C 1
ATOM 811 O O . ILE A 1 100 ? 11.889 -0.409 -5.003 1.00 86.25 100 ILE A O 1
ATOM 815 N N . GLU A 1 101 ? 12.691 1.006 -6.544 1.00 87.50 101 GLU A N 1
ATOM 816 C CA . GLU A 1 101 ? 13.122 2.028 -5.586 1.00 87.50 101 GLU A CA 1
ATOM 817 C C . GLU A 1 101 ? 11.930 2.630 -4.831 1.00 87.50 101 GLU A C 1
ATOM 819 O O . GLU A 1 101 ? 11.979 2.686 -3.598 1.00 87.50 101 GLU A O 1
ATOM 824 N N . ASP A 1 102 ? 10.846 2.964 -5.536 1.00 87.75 102 ASP A N 1
ATOM 825 C CA . ASP A 1 102 ? 9.599 3.482 -4.959 1.00 87.75 102 ASP A CA 1
ATOM 826 C C . ASP A 1 102 ? 8.972 2.458 -3.997 1.00 87.75 102 ASP A C 1
ATOM 828 O O . ASP A 1 102 ? 8.647 2.780 -2.851 1.00 87.75 102 ASP A O 1
ATOM 832 N N . PHE A 1 103 ? 8.893 1.187 -4.409 1.00 89.44 103 PHE A N 1
ATOM 833 C CA . PHE A 1 103 ? 8.426 0.087 -3.559 1.00 89.44 103 PHE A CA 1
ATOM 834 C C . PHE A 1 103 ? 9.257 -0.038 -2.273 1.00 89.44 103 PHE A C 1
ATOM 836 O O . PHE A 1 103 ? 8.713 -0.116 -1.166 1.00 89.44 103 PHE A O 1
ATOM 843 N N . ASN A 1 104 ? 10.586 -0.015 -2.396 1.00 89.31 104 ASN A N 1
ATOM 844 C CA . ASN A 1 104 ? 11.496 -0.086 -1.254 1.00 89.31 104 ASN A CA 1
ATOM 845 C C . ASN A 1 104 ? 11.393 1.148 -0.350 1.00 89.31 104 ASN A C 1
ATOM 847 O O . ASN A 1 104 ? 11.577 1.047 0.866 1.00 89.31 104 ASN A O 1
ATOM 851 N N . LEU A 1 105 ? 11.134 2.326 -0.918 1.00 90.25 105 LEU A N 1
ATOM 852 C CA . LEU A 1 105 ? 10.905 3.547 -0.157 1.00 90.25 105 LEU A CA 1
ATOM 853 C C . LEU A 1 105 ? 9.608 3.446 0.651 1.00 90.25 105 LEU A C 1
ATOM 855 O O . LEU A 1 105 ? 9.638 3.674 1.858 1.00 90.25 105 LEU A O 1
ATOM 859 N N . HIS A 1 106 ? 8.506 3.014 0.033 1.00 90.81 106 HIS A N 1
ATOM 860 C CA . HIS A 1 106 ? 7.228 2.789 0.717 1.00 90.81 106 HIS A CA 1
ATOM 861 C C . HIS A 1 106 ? 7.349 1.765 1.848 1.00 90.81 106 HIS A C 1
ATOM 863 O O . HIS A 1 106 ? 6.843 2.002 2.945 1.00 90.81 106 HIS A O 1
ATOM 869 N N . CYS A 1 107 ? 8.075 0.665 1.624 1.00 91.00 107 CYS A N 1
ATOM 870 C CA . CYS A 1 107 ? 8.327 -0.340 2.660 1.00 91.00 107 CYS A CA 1
ATOM 871 C C . CYS A 1 107 ? 9.111 0.242 3.844 1.00 91.00 107 CYS A C 1
ATOM 873 O O . CYS A 1 107 ? 8.770 -0.021 4.997 1.00 91.00 107 CYS A O 1
ATOM 875 N N . ARG A 1 108 ? 10.128 1.073 3.580 1.00 90.56 108 ARG A N 1
ATOM 876 C CA . ARG A 1 108 ? 10.903 1.754 4.630 1.00 90.56 108 ARG A CA 1
ATOM 877 C C . ARG A 1 108 ? 10.064 2.764 5.406 1.00 90.56 108 ARG A C 1
ATOM 879 O O . ARG A 1 108 ? 10.137 2.778 6.633 1.00 90.56 108 ARG A O 1
ATOM 886 N N . THR A 1 109 ? 9.247 3.564 4.723 1.00 91.31 109 THR A N 1
ATOM 887 C CA . THR A 1 109 ? 8.324 4.505 5.373 1.00 91.31 109 THR A CA 1
ATOM 888 C C . THR A 1 109 ? 7.331 3.769 6.269 1.00 91.31 109 THR A C 1
ATOM 890 O O . THR A 1 109 ? 7.127 4.165 7.415 1.00 91.31 109 THR A O 1
ATOM 893 N N . MET A 1 110 ? 6.757 2.664 5.787 1.00 92.25 110 MET A N 1
ATOM 894 C CA . MET A 1 110 ? 5.821 1.863 6.573 1.00 92.25 110 MET A CA 1
ATOM 895 C C . MET A 1 110 ? 6.497 1.213 7.783 1.00 92.25 110 MET A C 1
ATOM 897 O O . MET A 1 110 ? 5.943 1.228 8.879 1.00 92.25 110 MET A O 1
ATOM 901 N N . GLN A 1 111 ? 7.717 0.698 7.617 1.00 90.38 111 GLN A N 1
ATOM 902 C CA . GLN A 1 111 ? 8.494 0.155 8.729 1.00 90.38 111 GLN A CA 1
ATOM 903 C C . GLN A 1 111 ? 8.763 1.223 9.798 1.00 90.38 111 GLN A C 1
ATOM 905 O O . GLN A 1 111 ? 8.533 0.972 10.978 1.00 90.38 111 GLN A O 1
ATOM 910 N N . TYR A 1 112 ? 9.177 2.428 9.391 1.00 90.88 112 TYR A N 1
ATOM 911 C CA . TYR A 1 112 ? 9.376 3.552 10.308 1.00 90.88 112 TYR A CA 1
ATOM 912 C C . TYR A 1 112 ? 8.088 3.917 11.058 1.00 90.88 112 TYR A C 1
ATOM 914 O O . TYR A 1 112 ? 8.107 4.097 12.275 1.00 90.88 112 TYR A O 1
ATOM 922 N N . PHE A 1 113 ? 6.962 3.980 10.347 1.00 90.25 113 PHE A N 1
ATOM 923 C CA . PHE A 1 113 ? 5.653 4.246 10.938 1.00 90.25 113 PHE A CA 1
ATOM 924 C C . PHE A 1 113 ? 5.272 3.193 11.991 1.00 90.25 113 PHE A C 1
ATOM 926 O O . PHE A 1 113 ? 4.881 3.533 13.105 1.00 90.25 113 PHE A O 1
ATOM 933 N N . VAL A 1 114 ? 5.445 1.910 11.676 1.00 89.50 114 VAL A N 1
ATOM 934 C CA . VAL A 1 114 ? 5.153 0.797 12.590 1.00 89.50 114 VAL A CA 1
ATOM 935 C C . VAL A 1 114 ? 6.067 0.809 13.817 1.00 89.50 114 VAL A C 1
ATOM 937 O O . VAL A 1 114 ? 5.595 0.594 14.934 1.00 89.50 114 VAL A O 1
ATOM 940 N N . ASP A 1 115 ? 7.359 1.088 13.638 1.00 88.44 115 ASP A N 1
ATOM 941 C CA . ASP A 1 115 ? 8.312 1.196 14.745 1.00 88.44 115 ASP A CA 1
ATOM 942 C C . ASP A 1 115 ? 7.961 2.373 15.669 1.00 88.44 115 ASP A C 1
ATOM 944 O O . ASP A 1 115 ? 8.014 2.236 16.896 1.00 88.44 115 ASP A O 1
ATOM 948 N N . LYS A 1 116 ? 7.514 3.500 15.096 1.00 87.38 116 LYS A N 1
ATOM 949 C CA . LYS A 1 116 ? 6.987 4.642 15.853 1.00 87.38 116 LYS A CA 1
ATOM 950 C C . LYS A 1 116 ? 5.757 4.238 16.671 1.00 87.38 116 LYS A C 1
ATOM 952 O O . LYS A 1 116 ? 5.758 4.452 17.881 1.00 87.38 116 LYS A O 1
ATOM 957 N N . LEU A 1 117 ? 4.767 3.579 16.067 1.00 83.75 117 LEU A N 1
ATOM 958 C CA . LEU A 1 117 ? 3.565 3.117 16.779 1.00 83.75 117 LEU A CA 1
ATOM 959 C C . LEU A 1 117 ? 3.884 2.129 17.905 1.00 83.75 117 LEU A C 1
ATOM 961 O O . LEU A 1 117 ? 3.336 2.236 19.001 1.00 83.75 117 LEU A O 1
ATOM 965 N N . LYS A 1 118 ? 4.818 1.204 17.668 1.00 84.44 118 LYS A N 1
ATOM 966 C CA . LYS A 1 118 ? 5.283 0.257 18.686 1.00 84.44 118 LYS A CA 1
ATOM 967 C C . LYS A 1 118 ? 5.952 0.956 19.867 1.00 84.44 118 LYS A C 1
ATOM 969 O O . LYS A 1 118 ? 5.810 0.503 20.996 1.00 84.44 118 LYS A O 1
ATOM 974 N N . SER A 1 119 ? 6.683 2.043 19.621 1.00 81.44 119 SER A N 1
ATOM 975 C CA . SER A 1 119 ? 7.300 2.832 20.694 1.00 81.44 119 SER A CA 1
ATOM 976 C C . SER A 1 119 ? 6.282 3.624 21.522 1.00 81.44 119 SER A C 1
ATOM 978 O O . SER A 1 119 ? 6.551 3.932 22.679 1.00 81.44 119 SER A O 1
ATOM 980 N N . GLN A 1 120 ? 5.119 3.936 20.943 1.00 79.62 120 GLN A N 1
ATOM 981 C CA . GLN A 1 120 ? 4.074 4.744 21.572 1.00 79.62 120 GLN A CA 1
ATOM 982 C C . GLN A 1 120 ? 3.059 3.907 22.361 1.00 79.62 120 GLN A C 1
ATOM 984 O O . GLN A 1 120 ? 2.417 4.437 23.261 1.00 79.62 120 GLN A O 1
ATOM 989 N N . SER A 1 121 ? 2.893 2.618 22.043 1.00 73.81 121 SER A N 1
ATOM 990 C CA . SER A 1 121 ? 1.879 1.779 22.685 1.00 73.81 121 SER A CA 1
ATOM 991 C C . SER A 1 121 ? 2.282 0.323 22.833 1.00 73.81 121 SER A C 1
ATOM 993 O O . SER A 1 121 ? 2.678 -0.339 21.876 1.00 73.81 121 SER A O 1
ATOM 995 N N . ASN A 1 122 ? 2.048 -0.208 24.031 1.00 75.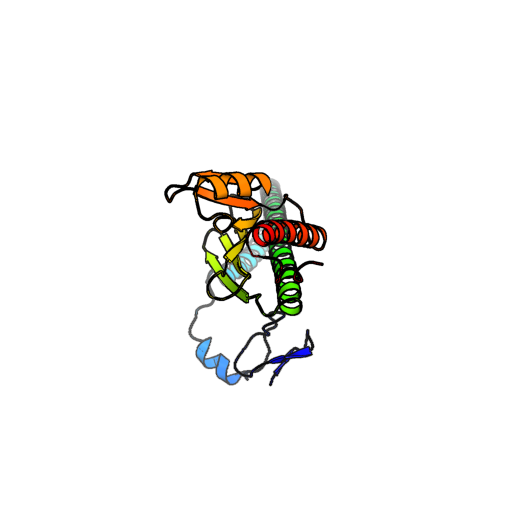12 122 ASN A N 1
ATOM 996 C CA . ASN A 1 122 ? 2.203 -1.631 24.329 1.00 75.12 122 ASN A CA 1
ATOM 997 C C . ASN A 1 122 ? 1.035 -2.481 23.800 1.00 75.12 122 ASN A C 1
ATOM 999 O O . ASN A 1 122 ? 1.172 -3.695 23.664 1.00 75.12 122 ASN A O 1
ATOM 1003 N N . LEU A 1 123 ? -0.107 -1.854 23.499 1.00 76.56 123 LEU A N 1
ATOM 1004 C CA . LEU A 1 123 ? -1.287 -2.518 22.933 1.00 76.56 123 LEU 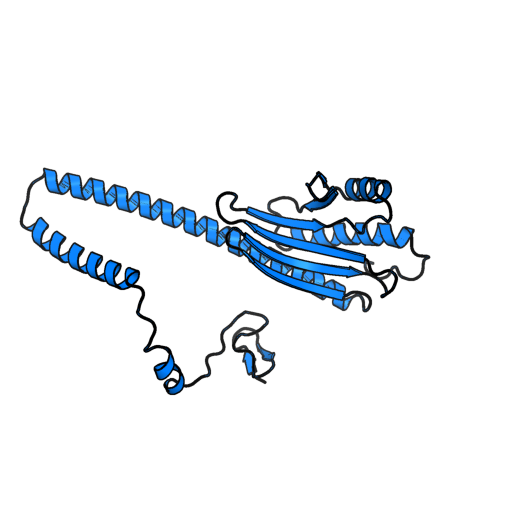A CA 1
ATOM 1005 C C . LEU A 1 123 ? -1.184 -2.678 21.411 1.00 76.56 123 LEU A C 1
ATOM 1007 O O . LEU A 1 123 ? -1.979 -3.386 20.792 1.00 76.56 123 LEU A O 1
ATOM 1011 N N . PHE A 1 124 ? -0.192 -2.031 20.802 1.00 83.00 124 PHE A N 1
ATOM 1012 C CA . PHE A 1 124 ? 0.097 -2.156 19.391 1.00 83.00 124 PHE A CA 1
ATOM 1013 C C . PHE A 1 124 ? 0.861 -3.446 19.092 1.00 83.00 124 PHE A C 1
ATOM 1015 O O . PHE A 1 124 ? 1.880 -3.759 19.709 1.00 83.00 124 PHE A O 1
ATOM 1022 N N . SER A 1 125 ? 0.411 -4.176 18.077 1.00 85.12 125 SER A N 1
ATOM 1023 C CA . SER A 1 125 ? 1.160 -5.311 17.542 1.00 85.12 125 SER A CA 1
ATOM 1024 C C . SER A 1 125 ? 1.066 -5.340 16.026 1.00 85.12 125 SER A C 1
ATOM 1026 O O . SER A 1 125 ? 0.098 -4.854 15.443 1.00 85.12 125 SER A O 1
ATOM 1028 N N . PHE A 1 126 ? 2.074 -5.905 15.370 1.00 89.50 126 PHE A N 1
ATOM 1029 C CA . PHE A 1 126 ? 2.056 -6.044 13.923 1.00 89.50 126 PHE A CA 1
ATOM 1030 C C . PHE A 1 126 ? 2.687 -7.355 13.473 1.00 89.50 126 PHE A C 1
ATOM 1032 O O . PHE A 1 126 ? 3.545 -7.925 14.152 1.00 89.50 126 PHE A O 1
ATOM 1039 N N . HIS A 1 127 ? 2.268 -7.806 12.298 1.00 89.38 127 HIS A N 1
ATOM 1040 C CA . HIS A 1 127 ? 2.854 -8.936 11.594 1.00 89.38 127 HIS A CA 1
ATOM 1041 C C . HIS A 1 127 ? 3.190 -8.525 10.160 1.00 89.38 127 HIS A C 1
ATOM 1043 O O . HIS A 1 127 ? 2.427 -7.782 9.544 1.00 89.38 127 HIS A O 1
ATOM 1049 N N . ILE A 1 128 ? 4.326 -8.989 9.637 1.00 91.00 128 ILE A N 1
ATOM 1050 C CA . ILE A 1 128 ? 4.746 -8.717 8.260 1.00 91.00 128 ILE A CA 1
ATOM 1051 C C . ILE A 1 128 ? 4.688 -10.017 7.470 1.00 91.00 128 ILE A C 1
ATOM 1053 O O . ILE A 1 128 ? 5.351 -10.992 7.818 1.00 91.00 128 ILE A O 1
ATOM 1057 N N . GLU A 1 129 ? 3.944 -9.991 6.373 1.00 90.81 129 GLU A N 1
ATOM 1058 C CA . GLU A 1 129 ? 3.932 -11.035 5.359 1.00 90.81 129 GLU A CA 1
ATOM 1059 C C . GLU A 1 129 ? 4.626 -10.517 4.099 1.00 90.81 129 GLU A C 1
ATOM 1061 O O . GLU A 1 129 ? 4.316 -9.433 3.603 1.00 90.81 129 GLU A O 1
ATOM 1066 N N . HIS A 1 130 ? 5.542 -11.309 3.551 1.00 89.75 130 HIS A N 1
ATOM 1067 C CA . HIS A 1 130 ? 6.169 -11.043 2.261 1.00 89.75 130 HIS A CA 1
ATOM 1068 C C . HIS A 1 130 ? 5.798 -12.156 1.289 1.00 89.75 130 HIS A C 1
ATOM 1070 O O . HIS A 1 130 ? 5.972 -13.335 1.611 1.00 89.75 130 HIS A O 1
ATOM 1076 N N . LYS A 1 131 ? 5.328 -11.789 0.096 1.00 86.69 131 LYS A N 1
ATOM 1077 C CA . LYS A 1 131 ? 5.123 -12.737 -0.998 1.00 86.69 131 LYS A CA 1
ATOM 1078 C C . LYS A 1 131 ? 5.669 -12.191 -2.306 1.00 86.69 131 LYS A C 1
ATOM 1080 O O . LYS A 1 131 ? 5.444 -11.038 -2.662 1.00 86.69 131 LYS A O 1
ATOM 1085 N N . ASP A 1 132 ? 6.347 -13.078 -3.017 1.00 86.50 132 ASP A N 1
ATOM 1086 C CA . ASP A 1 132 ? 6.836 -12.867 -4.370 1.00 86.50 132 ASP A CA 1
ATOM 1087 C C . ASP A 1 132 ? 6.058 -13.814 -5.289 1.00 86.50 132 ASP A C 1
ATOM 1089 O O . ASP A 1 132 ? 6.205 -15.036 -5.213 1.00 86.50 132 ASP A O 1
ATOM 1093 N N . GLU A 1 133 ? 5.144 -13.249 -6.070 1.00 83.88 133 GLU A N 1
ATOM 1094 C CA . GLU A 1 133 ? 4.347 -13.953 -7.070 1.00 83.88 133 GLU A CA 1
ATOM 1095 C C . GLU A 1 133 ? 4.879 -13.612 -8.470 1.00 83.88 133 GLU A C 1
ATOM 1097 O O . GLU A 1 133 ? 5.605 -12.637 -8.666 1.00 83.88 133 GLU A O 1
ATOM 1102 N N . VAL A 1 134 ? 4.506 -14.407 -9.477 1.00 76.50 134 VAL A N 1
ATOM 1103 C CA . VAL A 1 134 ? 4.967 -14.209 -10.864 1.00 76.50 134 VAL A CA 1
ATOM 1104 C C . VAL A 1 134 ? 4.640 -12.800 -11.369 1.00 76.50 134 VAL A C 1
ATOM 1106 O O . VAL A 1 134 ? 5.507 -12.159 -11.961 1.00 76.50 134 VAL A O 1
ATOM 1109 N N . ASP A 1 135 ? 3.455 -12.288 -11.031 1.00 82.31 135 ASP A N 1
ATOM 1110 C CA . ASP A 1 135 ? 2.925 -11.026 -11.563 1.00 82.31 135 ASP A CA 1
ATOM 1111 C C . ASP A 1 135 ? 3.095 -9.833 -10.610 1.00 82.31 135 ASP A C 1
ATOM 1113 O O . ASP A 1 135 ? 2.886 -8.681 -10.993 1.00 82.31 135 ASP A O 1
ATOM 1117 N N . ARG A 1 136 ? 3.460 -10.074 -9.346 1.00 84.94 136 ARG A N 1
ATOM 1118 C CA . ARG A 1 136 ? 3.583 -9.014 -8.340 1.00 84.94 136 ARG A CA 1
ATOM 1119 C C . ARG A 1 136 ? 4.447 -9.429 -7.163 1.00 84.94 136 ARG A C 1
ATOM 1121 O O . ARG A 1 136 ? 4.417 -10.573 -6.722 1.00 84.94 136 ARG A O 1
ATOM 1128 N N . ILE A 1 137 ? 5.133 -8.456 -6.589 1.00 88.12 137 ILE A N 1
ATOM 1129 C CA . ILE A 1 137 ? 5.766 -8.588 -5.278 1.00 88.12 137 ILE A CA 1
ATOM 1130 C C . ILE A 1 137 ? 4.915 -7.785 -4.312 1.00 88.12 137 ILE A C 1
ATOM 1132 O O . ILE A 1 137 ? 4.589 -6.636 -4.603 1.00 88.12 137 ILE A O 1
ATOM 1136 N N . TYR A 1 138 ? 4.543 -8.353 -3.170 1.00 90.75 138 TYR A N 1
ATOM 1137 C CA . TYR A 1 138 ? 3.835 -7.583 -2.161 1.00 90.75 138 TYR A CA 1
ATOM 1138 C C . TYR A 1 138 ? 4.358 -7.824 -0.750 1.00 90.75 138 TYR A C 1
ATOM 1140 O O . TYR A 1 138 ? 4.728 -8.932 -0.353 1.00 90.75 138 TYR A O 1
ATOM 1148 N N . MET A 1 139 ? 4.336 -6.747 0.025 1.00 92.31 139 MET A N 1
ATOM 1149 C CA . MET A 1 139 ? 4.604 -6.734 1.451 1.00 92.31 139 MET A CA 1
ATOM 1150 C C . MET A 1 139 ? 3.340 -6.277 2.168 1.00 92.31 139 MET A C 1
ATOM 1152 O O . MET A 1 139 ? 2.773 -5.231 1.852 1.00 92.31 139 MET A O 1
ATOM 1156 N N . ARG A 1 140 ? 2.867 -7.081 3.114 1.00 93.12 140 ARG A N 1
ATOM 1157 C CA . ARG A 1 140 ? 1.657 -6.802 3.880 1.00 93.12 140 ARG A CA 1
ATOM 1158 C C . ARG A 1 140 ? 1.994 -6.661 5.355 1.00 93.12 140 ARG A C 1
ATOM 1160 O O . ARG A 1 140 ? 2.464 -7.603 5.981 1.00 93.12 140 ARG A O 1
ATOM 1167 N N . PHE A 1 141 ? 1.687 -5.499 5.908 1.00 93.06 141 PHE A N 1
ATOM 1168 C CA . PHE A 1 141 ? 1.778 -5.189 7.325 1.00 93.06 141 PHE A CA 1
ATOM 1169 C C . PHE A 1 141 ? 0.386 -5.329 7.933 1.00 93.06 141 PHE A C 1
ATOM 1171 O O . PHE A 1 141 ? -0.502 -4.528 7.660 1.00 93.06 141 PHE A O 1
ATOM 1178 N N . ILE A 1 142 ? 0.164 -6.355 8.743 1.00 91.75 142 ILE A N 1
ATOM 1179 C CA . ILE A 1 142 ? -1.078 -6.511 9.501 1.00 91.75 142 ILE A CA 1
ATOM 1180 C C . ILE A 1 142 ? -0.920 -5.710 10.785 1.00 91.75 142 ILE A C 1
ATOM 1182 O O . ILE A 1 142 ? -0.289 -6.167 11.736 1.00 91.75 142 ILE A O 1
ATOM 1186 N N . VAL A 1 143 ? -1.449 -4.490 10.775 1.00 89.69 143 VAL A N 1
ATOM 1187 C CA . VAL A 1 143 ? -1.339 -3.536 11.877 1.00 89.69 143 VAL A CA 1
ATOM 1188 C C . VAL A 1 143 ? -2.504 -3.751 12.836 1.00 89.69 143 VAL A C 1
ATOM 1190 O O . VAL A 1 143 ? -3.654 -3.647 12.422 1.00 89.69 143 VAL A O 1
ATOM 1193 N N . SER A 1 144 ? -2.230 -4.067 14.100 1.00 87.44 144 SER A N 1
ATOM 1194 C CA . SER A 1 144 ? -3.262 -4.452 15.068 1.00 87.44 144 SER A CA 1
ATOM 1195 C C . SER A 1 144 ? -3.305 -3.493 16.255 1.00 87.44 144 SER A C 1
ATOM 1197 O O . SER A 1 144 ? -2.273 -3.244 16.883 1.00 87.44 144 SER A O 1
ATOM 1199 N N . PHE A 1 145 ? -4.500 -3.006 16.588 1.00 83.19 145 PHE A N 1
ATOM 1200 C CA . PHE A 1 145 ? -4.745 -2.093 17.709 1.00 83.19 145 PHE A CA 1
ATOM 1201 C C . PHE A 1 145 ? -5.734 -2.697 18.704 1.00 83.19 145 PHE A C 1
ATOM 1203 O O . PHE A 1 145 ? -6.687 -3.364 18.298 1.00 83.19 145 PHE A O 1
ATOM 1210 N N . GLY A 1 146 ? -5.529 -2.407 19.988 1.00 74.62 146 GLY A N 1
ATOM 1211 C CA . GLY A 1 146 ? -6.432 -2.780 21.075 1.00 74.62 146 GLY A CA 1
ATOM 1212 C C . GLY A 1 146 ? -6.052 -4.070 21.804 1.00 74.62 146 GLY A C 1
ATOM 1213 O O . GLY A 1 146 ? -5.153 -4.823 21.410 1.00 74.62 146 GLY A O 1
ATOM 1214 N N . GLU A 1 147 ? -6.762 -4.315 22.902 1.00 72.06 147 GLU A N 1
ATOM 1215 C CA . GLU A 1 147 ? -6.598 -5.506 23.732 1.00 72.06 147 GLU A CA 1
ATOM 1216 C C . GLU A 1 147 ? -7.069 -6.779 23.024 1.00 72.06 147 GLU A C 1
ATOM 1218 O O . GLU A 1 147 ? -7.838 -6.736 22.069 1.00 72.06 147 GLU A O 1
ATOM 1223 N N . VAL A 1 148 ? -6.631 -7.943 23.512 1.00 70.44 148 VAL A N 1
ATOM 1224 C CA . VAL A 1 148 ? -6.849 -9.255 22.870 1.00 70.44 148 VAL A CA 1
ATOM 1225 C C . VAL A 1 148 ? -8.319 -9.516 22.500 1.00 70.44 148 VAL A C 1
ATOM 1227 O O . VAL A 1 148 ? -8.572 -10.129 21.468 1.00 70.44 148 VAL A O 1
ATOM 1230 N N . GLN A 1 149 ? -9.281 -9.030 23.293 1.00 68.06 149 GLN A N 1
ATOM 1231 C CA . GLN A 1 149 ? -10.717 -9.232 23.049 1.00 68.06 149 GLN A CA 1
ATOM 1232 C C . GLN A 1 149 ? -11.340 -8.229 22.060 1.00 68.06 149 GLN A C 1
ATOM 1234 O O . GLN A 1 149 ? -12.334 -8.560 21.421 1.00 68.06 149 GLN A O 1
ATOM 1239 N N . TYR A 1 150 ? -10.746 -7.044 21.888 1.00 71.12 150 TYR A N 1
ATOM 1240 C CA . TYR A 1 150 ? -11.243 -5.975 21.005 1.00 71.12 150 TYR A CA 1
ATOM 1241 C C . TYR A 1 150 ? -10.247 -5.623 19.894 1.00 71.12 150 TYR A C 1
ATOM 1243 O O . TYR A 1 150 ? -10.294 -4.534 19.318 1.00 71.12 150 TYR A O 1
ATOM 1251 N N . ARG A 1 151 ? -9.320 -6.540 19.598 1.00 78.88 151 ARG A N 1
ATOM 1252 C CA . ARG A 1 151 ? -8.229 -6.299 18.660 1.00 78.88 151 ARG A CA 1
ATOM 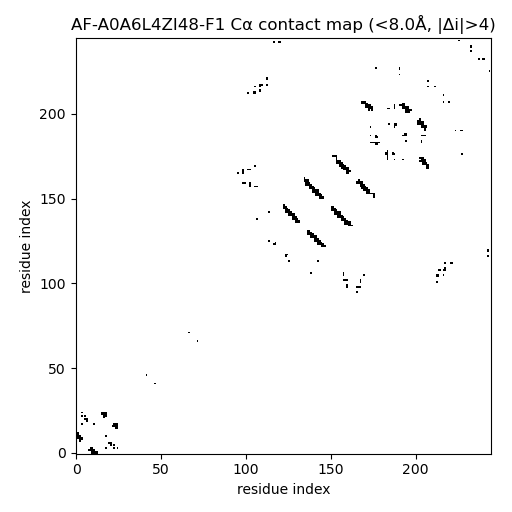1253 C C . ARG A 1 151 ? -8.768 -6.119 17.247 1.00 78.88 151 ARG A C 1
ATOM 1255 O O . ARG A 1 151 ? -9.341 -7.039 16.669 1.00 78.88 151 ARG A O 1
ATOM 1262 N N . ARG A 1 152 ? -8.508 -4.950 16.668 1.00 83.88 152 ARG A N 1
ATOM 1263 C CA . ARG A 1 152 ? -8.823 -4.630 15.272 1.00 83.88 152 ARG A CA 1
ATOM 1264 C C . ARG A 1 152 ? -7.569 -4.715 14.426 1.00 83.88 152 ARG A C 1
ATOM 1266 O O . ARG A 1 152 ? -6.517 -4.224 14.832 1.00 83.88 152 ARG A O 1
ATOM 1273 N N . ASN A 1 153 ? -7.698 -5.305 13.242 1.00 88.62 153 ASN A N 1
ATOM 1274 C CA . ASN A 1 153 ? -6.589 -5.533 12.325 1.00 88.62 153 ASN A CA 1
ATOM 1275 C C . ASN A 1 153 ? -6.782 -4.719 11.042 1.00 88.62 153 ASN A C 1
ATOM 1277 O O . ASN A 1 153 ? -7.795 -4.844 10.359 1.00 88.62 153 ASN A O 1
ATOM 1281 N N . PHE A 1 154 ? -5.764 -3.952 10.667 1.00 90.06 154 PHE A N 1
ATOM 1282 C CA . PHE A 1 154 ? -5.711 -3.168 9.438 1.00 90.06 154 PHE A CA 1
ATOM 1283 C C . PHE A 1 154 ? -4.548 -3.662 8.582 1.00 90.06 154 PHE A C 1
ATOM 1285 O O . PHE A 1 154 ? -3.412 -3.211 8.743 1.00 90.06 154 PHE A O 1
ATOM 1292 N N . PRO A 1 155 ? -4.799 -4.626 7.681 1.00 91.69 155 PRO A N 1
ATOM 1293 C CA . PRO A 1 155 ? -3.820 -5.021 6.683 1.00 91.69 155 PRO A CA 1
ATOM 1294 C C . PRO A 1 155 ? -3.475 -3.847 5.761 1.00 91.69 155 PRO A C 1
ATOM 1296 O O . PRO A 1 155 ? -4.311 -3.397 4.979 1.00 91.69 155 PRO A O 1
ATOM 1299 N N . VAL A 1 156 ? -2.228 -3.397 5.815 1.00 93.38 156 VAL A N 1
ATOM 1300 C CA . VAL A 1 156 ? -1.628 -2.438 4.887 1.00 93.38 156 VAL A CA 1
ATOM 1301 C C . VAL A 1 156 ? -0.800 -3.217 3.878 1.00 93.38 156 VAL A C 1
ATOM 1303 O O . VAL A 1 156 ? 0.108 -3.948 4.254 1.00 93.38 156 VAL A O 1
ATOM 1306 N N . THR A 1 157 ? -1.130 -3.114 2.599 1.00 93.56 157 THR A N 1
ATOM 1307 C CA . THR A 1 157 ? -0.469 -3.830 1.509 1.00 93.56 157 THR A CA 1
ATOM 1308 C C . THR A 1 157 ? 0.275 -2.840 0.627 1.00 93.56 157 THR A C 1
ATOM 1310 O O . THR A 1 157 ? -0.313 -1.884 0.129 1.00 93.56 157 THR A O 1
ATOM 1313 N N . ILE A 1 158 ? 1.558 -3.108 0.419 1.00 92.88 158 ILE A N 1
ATOM 1314 C CA . ILE A 1 158 ? 2.422 -2.435 -0.545 1.00 92.88 158 ILE A CA 1
ATOM 1315 C C . ILE A 1 158 ? 2.693 -3.459 -1.638 1.00 92.88 158 ILE A C 1
ATOM 1317 O O . ILE A 1 158 ? 3.233 -4.526 -1.347 1.00 92.88 158 ILE A O 1
ATOM 1321 N N . ALA A 1 159 ? 2.277 -3.186 -2.868 1.00 91.12 159 ALA A N 1
ATOM 1322 C CA . ALA A 1 159 ? 2.405 -4.118 -3.980 1.00 91.12 159 ALA A CA 1
ATOM 1323 C C . ALA A 1 159 ? 3.125 -3.458 -5.152 1.00 91.12 159 ALA A C 1
ATOM 1325 O O . ALA A 1 159 ? 2.679 -2.436 -5.659 1.00 91.12 159 ALA A O 1
ATOM 1326 N N . TYR A 1 160 ? 4.215 -4.070 -5.597 1.00 89.00 160 TYR A N 1
ATOM 1327 C CA . TYR A 1 160 ? 4.843 -3.799 -6.880 1.00 89.00 160 TYR A CA 1
ATOM 1328 C C . TYR A 1 160 ? 4.222 -4.721 -7.931 1.00 89.00 160 TYR A C 1
ATOM 1330 O O . TYR A 1 160 ? 4.418 -5.940 -7.897 1.00 89.00 160 TYR A O 1
ATOM 1338 N N . MET A 1 161 ? 3.455 -4.141 -8.850 1.00 86.00 161 MET A N 1
ATOM 1339 C CA . MET A 1 161 ? 2.842 -4.848 -9.970 1.00 86.00 161 MET A CA 1
ATOM 1340 C C . MET A 1 161 ? 3.846 -4.930 -11.121 1.00 86.00 161 MET A C 1
ATOM 1342 O O . MET A 1 161 ? 4.317 -3.899 -11.610 1.00 86.00 161 MET A O 1
ATOM 1346 N N . ARG A 1 162 ? 4.165 -6.151 -11.566 1.00 81.81 162 ARG A N 1
ATOM 1347 C CA . ARG A 1 162 ? 5.006 -6.383 -12.749 1.00 81.81 162 ARG A CA 1
ATOM 1348 C C . ARG A 1 162 ? 4.204 -6.078 -14.024 1.00 81.81 162 ARG A C 1
ATOM 1350 O O . ARG A 1 162 ? 3.121 -5.487 -13.980 1.00 81.81 162 ARG A O 1
ATOM 1357 N N . GLU A 1 163 ? 4.763 -6.403 -15.185 1.00 72.56 163 GLU A N 1
ATOM 1358 C CA . GLU A 1 163 ? 4.068 -6.196 -16.459 1.00 72.56 163 GLU A CA 1
ATOM 1359 C C . GLU A 1 163 ? 2.706 -6.918 -16.469 1.00 72.56 163 GLU A C 1
ATOM 1361 O O . GLU A 1 163 ? 2.622 -8.040 -15.971 1.00 72.56 163 GLU A O 1
ATOM 1366 N N . PRO A 1 164 ? 1.634 -6.302 -17.008 1.00 70.00 164 PRO A N 1
ATOM 1367 C CA . PRO A 1 164 ? 1.613 -5.079 -17.821 1.00 70.00 164 PRO A CA 1
ATOM 1368 C C . PRO A 1 164 ? 1.382 -3.770 -17.046 1.00 70.00 164 PRO A C 1
ATOM 1370 O O . PRO A 1 164 ? 1.561 -2.700 -17.621 1.00 70.00 164 PRO A O 1
ATOM 1373 N N . THR A 1 165 ? 0.973 -3.820 -15.776 1.00 74.81 165 THR A N 1
ATOM 1374 C CA . THR A 1 165 ? 0.476 -2.630 -15.060 1.00 74.81 165 THR A CA 1
ATOM 1375 C C . THR A 1 165 ? 1.592 -1.673 -14.641 1.00 74.81 165 THR A C 1
ATOM 1377 O O . THR A 1 165 ? 1.386 -0.463 -14.689 1.00 74.81 165 THR A O 1
ATOM 1380 N N . LYS A 1 166 ? 2.770 -2.202 -14.266 1.00 80.44 166 LYS A N 1
ATOM 1381 C CA . LYS A 1 166 ? 3.970 -1.423 -13.891 1.00 80.44 166 LYS A CA 1
ATOM 1382 C C . LYS A 1 166 ? 3.676 -0.292 -12.894 1.00 80.44 166 LYS A C 1
ATOM 1384 O O . LYS A 1 166 ? 4.007 0.867 -13.133 1.00 80.44 166 LYS A O 1
ATOM 1389 N N . GLU A 1 167 ? 3.048 -0.619 -11.769 1.00 85.44 167 GLU A N 1
ATOM 1390 C CA . GLU A 1 167 ? 2.719 0.370 -10.737 1.00 85.44 167 GLU A CA 1
ATOM 1391 C C . GLU A 1 167 ? 3.023 -0.140 -9.327 1.00 85.44 167 GLU A C 1
ATOM 1393 O O . GLU A 1 167 ? 2.981 -1.342 -9.057 1.00 85.44 167 GLU A O 1
ATOM 1398 N N . VAL A 1 168 ? 3.320 0.795 -8.422 1.00 87.19 168 VAL A N 1
ATOM 1399 C CA . VAL A 1 168 ? 3.402 0.532 -6.985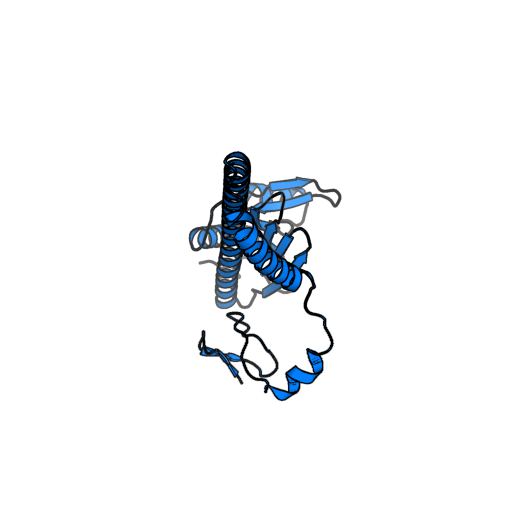 1.00 87.19 168 VAL A CA 1
ATOM 1400 C C . VAL A 1 168 ? 2.106 1.001 -6.342 1.00 87.19 168 VAL A C 1
ATOM 1402 O O . VAL A 1 168 ? 1.726 2.167 -6.447 1.00 87.19 168 VAL A O 1
ATOM 1405 N N . ILE A 1 169 ? 1.418 0.075 -5.687 1.00 90.25 169 ILE A N 1
ATOM 1406 C CA . ILE A 1 169 ? 0.136 0.301 -5.031 1.00 90.25 169 ILE A CA 1
ATOM 1407 C C . ILE A 1 169 ? 0.354 0.262 -3.524 1.00 90.25 169 ILE A C 1
ATOM 1409 O O . ILE A 1 169 ? 0.963 -0.672 -3.003 1.00 90.25 169 ILE A O 1
ATOM 1413 N N . PHE A 1 170 ? -0.195 1.250 -2.824 1.00 92.56 170 PHE A N 1
ATOM 1414 C CA . PHE A 1 170 ? -0.233 1.296 -1.369 1.00 92.56 170 PHE A CA 1
ATOM 1415 C C . PHE A 1 170 ? -1.688 1.352 -0.909 1.00 92.56 170 PHE A C 1
ATOM 1417 O O . PHE A 1 170 ? -2.412 2.299 -1.224 1.00 92.56 170 PHE A O 1
ATOM 1424 N N . GLU A 1 171 ? -2.127 0.341 -0.165 1.00 93.50 171 GLU A N 1
ATOM 1425 C CA . GLU A 1 171 ? -3.530 0.155 0.200 1.00 93.50 171 GLU A CA 1
ATOM 1426 C C . GLU A 1 171 ? -3.711 -0.301 1.642 1.00 93.50 171 GLU A C 1
ATOM 1428 O O . GLU A 1 171 ? -2.992 -1.166 2.129 1.00 93.50 171 GLU A O 1
ATOM 1433 N N . ILE A 1 172 ? -4.736 0.221 2.309 1.00 93.25 172 ILE A N 1
ATOM 1434 C CA . ILE A 1 172 ? -5.138 -0.164 3.661 1.00 93.25 172 ILE A CA 1
ATOM 1435 C C . ILE A 1 172 ? -6.516 -0.813 3.586 1.00 93.25 172 ILE A C 1
ATOM 1437 O O . ILE A 1 172 ? -7.461 -0.223 3.065 1.00 93.25 172 ILE A O 1
ATOM 1441 N N . ASN A 1 173 ? -6.650 -2.023 4.118 1.00 91.81 173 ASN A N 1
ATOM 1442 C CA . ASN A 1 173 ? -7.938 -2.694 4.236 1.00 91.81 173 ASN A CA 1
ATOM 1443 C C . ASN A 1 173 ? -8.706 -2.154 5.453 1.00 91.81 173 ASN A C 1
ATOM 1445 O O . ASN A 1 173 ? -8.203 -2.180 6.575 1.00 91.81 173 ASN A O 1
ATOM 1449 N N . LEU A 1 174 ? -9.933 -1.688 5.212 1.00 89.56 174 LEU A N 1
ATOM 1450 C CA . LEU A 1 174 ? -10.793 -1.019 6.190 1.00 89.56 174 LEU A CA 1
ATOM 1451 C C . LEU A 1 174 ? -11.945 -1.903 6.691 1.00 89.56 174 LEU A C 1
ATOM 1453 O O . LEU A 1 174 ? -12.898 -1.398 7.278 1.00 89.56 174 LEU A O 1
ATOM 1457 N N . TYR A 1 175 ? -11.909 -3.213 6.437 1.00 87.50 175 TYR A N 1
ATOM 1458 C CA . TYR A 1 175 ? -13.010 -4.112 6.798 1.00 87.50 175 TYR A CA 1
ATOM 1459 C C . TYR A 1 175 ? -13.359 -4.054 8.296 1.00 87.50 175 TYR A C 1
ATOM 1461 O O . TYR A 1 175 ? -14.531 -4.059 8.653 1.00 87.50 175 TYR A O 1
ATOM 1469 N N . GLU A 1 176 ? -12.357 -3.911 9.165 1.00 85.62 176 GLU A N 1
ATOM 1470 C CA . GLU A 1 176 ? -12.513 -3.829 10.626 1.00 85.62 176 GLU A CA 1
ATOM 1471 C C . GLU A 1 176 ? -13.045 -2.471 11.135 1.00 85.62 176 GLU A C 1
ATOM 1473 O O . GLU A 1 176 ? -13.093 -2.232 12.339 1.00 85.62 176 GLU A O 1
ATOM 1478 N N . MET A 1 177 ? -13.464 -1.558 10.248 1.00 82.75 177 MET A N 1
ATOM 1479 C CA . MET A 1 177 ? -14.015 -0.256 10.652 1.00 82.75 177 MET A CA 1
ATOM 1480 C C . MET A 1 177 ? -15.435 -0.292 11.205 1.00 82.75 177 MET A C 1
ATOM 1482 O O . MET A 1 177 ? -15.880 0.701 11.782 1.00 82.75 177 MET A O 1
ATOM 1486 N N . GLY A 1 178 ? -16.164 -1.389 11.042 1.00 79.75 178 GLY A N 1
ATOM 1487 C CA . GLY A 1 178 ? -17.538 -1.494 11.518 1.00 79.75 178 GLY A CA 1
ATOM 1488 C C . GLY A 1 178 ? -17.952 -2.935 11.766 1.00 79.75 178 GLY A C 1
ATOM 1489 O O . GLY A 1 178 ? -17.452 -3.865 11.132 1.00 79.75 178 GLY A O 1
ATOM 1490 N N . ASP A 1 179 ? -18.895 -3.110 12.681 1.00 81.38 179 ASP A N 1
ATOM 1491 C CA . ASP A 1 179 ? -19.383 -4.433 13.072 1.00 81.38 179 ASP A CA 1
ATOM 1492 C C . ASP A 1 179 ? -20.389 -4.974 12.052 1.00 81.38 179 ASP A C 1
ATOM 1494 O O . ASP A 1 179 ? -20.351 -6.149 11.681 1.00 81.38 179 ASP A O 1
ATOM 1498 N N . ASP A 1 180 ? -21.214 -4.093 11.490 1.00 84.88 180 ASP A N 1
ATOM 1499 C CA . ASP A 1 180 ? -22.196 -4.398 10.455 1.00 84.88 180 ASP A CA 1
ATOM 1500 C C . ASP A 1 180 ? -21.811 -3.816 9.081 1.00 84.88 180 ASP A C 1
ATOM 1502 O O . ASP A 1 180 ? -20.888 -3.016 8.921 1.00 84.88 180 ASP A O 1
ATOM 1506 N N . LYS A 1 181 ? -22.521 -4.259 8.043 1.00 85.06 181 LYS A N 1
ATOM 1507 C CA . LYS A 1 181 ? -22.237 -3.903 6.648 1.00 85.06 181 LYS A C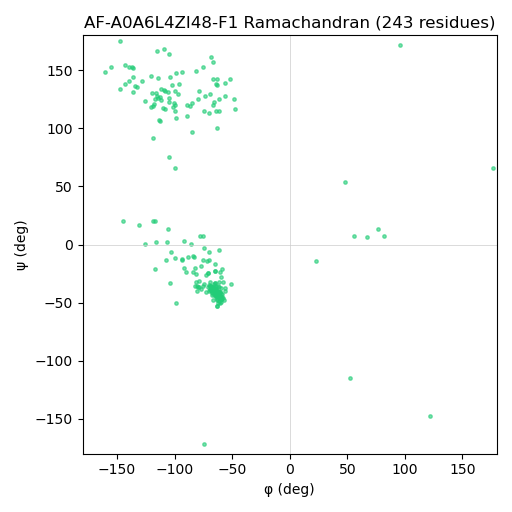A 1
ATOM 1508 C C . LYS A 1 181 ? -22.437 -2.412 6.358 1.00 85.06 181 LYS A C 1
ATOM 1510 O O . LYS A 1 181 ? -21.675 -1.857 5.559 1.00 85.06 181 LYS A O 1
ATOM 1515 N N . ASP A 1 182 ? -23.443 -1.794 6.967 1.00 85.12 182 ASP A N 1
ATOM 1516 C CA . ASP A 1 182 ? -23.830 -0.413 6.690 1.00 85.12 182 ASP A CA 1
ATOM 1517 C C . ASP A 1 182 ? -22.911 0.553 7.442 1.00 85.12 182 ASP A C 1
ATOM 1519 O O . ASP A 1 182 ? -22.425 1.523 6.852 1.00 85.12 182 ASP A O 1
ATOM 1523 N N . SER A 1 183 ? -22.547 0.233 8.690 1.00 85.00 183 SER A N 1
ATOM 1524 C CA . SER A 1 183 ? -21.525 0.984 9.424 1.00 85.00 183 SER A CA 1
ATOM 1525 C C . SER A 1 183 ? -20.155 0.890 8.759 1.00 85.00 183 SER A C 1
ATOM 1527 O O . SER A 1 183 ? -19.501 1.923 8.606 1.00 85.00 183 SER A O 1
ATOM 1529 N N . ARG A 1 184 ? -19.736 -0.292 8.274 1.00 87.88 184 ARG A N 1
ATOM 1530 C CA . ARG A 1 184 ? -18.492 -0.436 7.491 1.00 87.88 184 ARG A CA 1
ATOM 1531 C C . ARG A 1 184 ? -18.497 0.443 6.252 1.00 87.88 184 ARG A C 1
ATOM 1533 O O . ARG A 1 184 ? -17.512 1.119 5.986 1.00 87.88 184 ARG A O 1
ATOM 1540 N N . HIS A 1 185 ? -19.596 0.439 5.501 1.00 87.62 185 HIS A N 1
ATOM 1541 C CA . HIS A 1 185 ? -19.714 1.228 4.279 1.00 87.62 185 HIS A CA 1
ATOM 1542 C C . HIS A 1 185 ? -19.634 2.727 4.565 1.00 87.62 185 HIS A C 1
ATOM 1544 O O . HIS A 1 185 ? -18.752 3.392 4.030 1.00 87.62 185 HIS A O 1
ATOM 1550 N N . SER A 1 186 ? -20.462 3.229 5.484 1.00 85.69 186 SER A N 1
ATOM 1551 C CA . SER A 1 186 ? -20.477 4.651 5.833 1.00 85.69 186 SER A CA 1
ATOM 1552 C C . SER A 1 186 ? -19.138 5.128 6.407 1.00 85.69 186 SER A C 1
ATOM 1554 O O . SER A 1 186 ? -18.672 6.217 6.075 1.00 85.69 186 SER A O 1
ATOM 1556 N N . ARG A 1 187 ? -18.486 4.327 7.261 1.00 85.94 187 ARG A N 1
ATOM 1557 C CA . ARG A 1 187 ? -17.197 4.695 7.870 1.00 85.94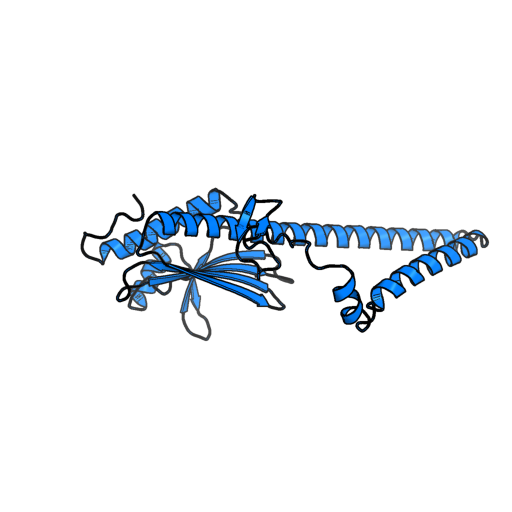 187 ARG A CA 1
ATOM 1558 C C . ARG A 1 187 ? -16.047 4.635 6.872 1.00 85.94 187 ARG A C 1
ATOM 1560 O O . ARG A 1 187 ? -15.223 5.545 6.870 1.00 85.94 187 ARG A O 1
ATOM 1567 N N . ALA A 1 188 ? -16.022 3.623 6.005 1.00 87.19 188 ALA A N 1
ATOM 1568 C CA . ALA A 1 188 ? -15.039 3.542 4.932 1.00 87.19 188 ALA A CA 1
ATOM 1569 C C . ALA A 1 188 ? -15.158 4.743 3.983 1.00 87.19 188 ALA A C 1
ATOM 1571 O O . ALA A 1 188 ? -14.145 5.359 3.675 1.00 87.19 188 ALA A O 1
ATOM 1572 N N . GLU A 1 189 ? -16.373 5.138 3.589 1.00 86.69 189 GLU A N 1
ATOM 1573 C CA . GLU A 1 189 ? -16.583 6.326 2.749 1.00 86.69 189 GLU A CA 1
ATOM 1574 C C . GLU A 1 189 ? -16.157 7.620 3.452 1.00 86.69 189 GLU A C 1
ATOM 1576 O O . GLU A 1 189 ? -15.476 8.450 2.853 1.00 86.69 189 GLU A O 1
ATOM 1581 N N . LYS A 1 190 ? -16.472 7.776 4.747 1.00 86.31 190 LYS A N 1
ATOM 1582 C CA . LYS A 1 190 ? -16.007 8.924 5.550 1.00 86.31 190 LYS A CA 1
ATOM 1583 C C . LYS A 1 190 ? -14.484 9.000 5.654 1.00 86.31 190 LYS A C 1
ATOM 1585 O O . LYS A 1 190 ? -13.945 10.097 5.724 1.00 86.31 190 LYS A O 1
ATOM 1590 N N . ALA A 1 191 ? -13.803 7.856 5.650 1.00 84.19 191 ALA A N 1
ATOM 1591 C CA . ALA A 1 191 ? -12.345 7.779 5.616 1.00 84.19 191 ALA A CA 1
ATOM 1592 C C . ALA A 1 191 ? -11.743 8.104 4.234 1.00 84.19 191 ALA A C 1
ATOM 1594 O O . ALA A 1 191 ? -10.524 8.086 4.091 1.00 84.19 191 ALA A O 1
ATOM 1595 N N . GLY A 1 192 ? -12.567 8.353 3.208 1.00 86.25 192 GLY A N 1
ATOM 1596 C CA . GLY A 1 192 ? -12.119 8.479 1.818 1.00 86.25 192 GLY A CA 1
ATOM 1597 C C . GLY A 1 192 ? -11.797 7.135 1.154 1.00 86.25 192 GLY A C 1
ATOM 1598 O O . GLY A 1 192 ? -11.159 7.094 0.103 1.00 86.25 192 GLY A O 1
ATOM 1599 N N . GLY A 1 193 ? -12.210 6.026 1.770 1.00 87.44 193 GLY A N 1
ATOM 1600 C CA . GLY A 1 193 ? -12.042 4.679 1.250 1.00 87.44 193 GLY A CA 1
ATOM 1601 C C . GLY A 1 193 ? -13.017 4.360 0.118 1.00 87.44 193 GLY A C 1
ATOM 1602 O O . GLY A 1 193 ? -14.127 4.884 0.037 1.00 87.44 193 GLY A O 1
ATOM 1603 N N . ARG A 1 194 ? -12.600 3.446 -0.755 1.00 87.88 194 ARG A N 1
ATOM 1604 C CA . ARG A 1 194 ? -13.399 2.888 -1.845 1.00 87.88 194 ARG A CA 1
ATOM 1605 C C . ARG A 1 194 ? -13.981 1.540 -1.440 1.00 87.88 194 ARG A C 1
ATOM 1607 O O . ARG A 1 194 ? -13.361 0.775 -0.697 1.00 87.88 194 ARG A O 1
ATOM 1614 N N . VAL A 1 195 ? -15.172 1.244 -1.956 1.00 86.50 195 VAL A N 1
ATOM 1615 C CA . VAL A 1 195 ? -15.848 -0.040 -1.749 1.00 86.50 195 VAL A CA 1
ATOM 1616 C C . VAL A 1 195 ? -15.927 -0.782 -3.072 1.00 86.50 195 VAL A C 1
ATOM 1618 O O . VAL A 1 195 ? -16.695 -0.427 -3.962 1.00 86.50 195 VAL A O 1
ATOM 1621 N N . GLU A 1 196 ? -15.119 -1.827 -3.195 1.00 86.00 196 GLU A N 1
ATOM 1622 C CA . GLU A 1 196 ? -15.047 -2.670 -4.382 1.00 86.00 196 GLU A CA 1
ATOM 1623 C C . GLU A 1 196 ? -15.922 -3.908 -4.178 1.00 86.00 196 GLU A C 1
ATOM 1625 O O . GLU A 1 196 ? -15.826 -4.606 -3.164 1.00 86.00 196 GLU A O 1
ATOM 1630 N N . THR A 1 197 ? -16.791 -4.201 -5.145 1.00 81.56 197 THR A N 1
ATOM 1631 C CA . THR A 1 197 ? -17.545 -5.459 -5.143 1.00 81.56 197 THR A CA 1
ATOM 1632 C C . THR A 1 197 ? -16.702 -6.527 -5.826 1.00 81.56 197 THR A C 1
ATOM 1634 O O . THR A 1 197 ? -16.346 -6.404 -6.992 1.00 81.56 197 THR A O 1
ATOM 1637 N N . THR A 1 198 ? -16.376 -7.574 -5.081 1.00 78.94 198 THR A N 1
ATOM 1638 C CA . THR A 1 198 ? -15.580 -8.725 -5.512 1.00 78.94 198 THR A CA 1
ATOM 1639 C C . THR A 1 198 ? -16.434 -9.991 -5.481 1.00 78.94 198 THR A C 1
ATOM 1641 O O . THR A 1 198 ? -17.498 -10.022 -4.861 1.00 78.94 198 THR A O 1
ATOM 1644 N N . VAL A 1 199 ? -15.948 -11.072 -6.096 1.00 78.19 199 VAL A N 1
ATOM 1645 C CA . VAL A 1 199 ? -16.630 -12.382 -6.096 1.00 78.19 199 VAL A CA 1
ATOM 1646 C C . VAL A 1 199 ? -16.835 -12.926 -4.671 1.00 78.19 199 VAL A C 1
ATOM 1648 O O . VAL A 1 199 ? -17.799 -13.636 -4.410 1.00 78.19 199 VAL A O 1
ATOM 1651 N N . LEU A 1 200 ? -15.961 -12.548 -3.732 1.00 74.81 200 LEU A N 1
ATOM 1652 C CA . LEU A 1 200 ? -15.997 -12.976 -2.329 1.00 74.81 200 LEU A CA 1
ATOM 1653 C C . LEU A 1 200 ? -16.785 -12.021 -1.414 1.00 74.81 200 LEU A C 1
ATOM 1655 O O . LEU A 1 200 ? -16.828 -12.227 -0.203 1.00 74.81 200 LEU A O 1
ATOM 1659 N N . GLY A 1 201 ? -17.401 -10.971 -1.965 1.00 81.81 201 GLY A N 1
ATOM 1660 C CA . GLY A 1 201 ? -18.135 -9.961 -1.204 1.00 81.81 201 GLY A CA 1
ATOM 1661 C C . GLY A 1 201 ? -17.590 -8.553 -1.421 1.00 81.81 201 GLY A C 1
ATOM 1662 O O . GLY A 1 201 ? -17.127 -8.211 -2.505 1.00 81.81 201 GLY A O 1
ATOM 1663 N N . ARG A 1 202 ? -17.669 -7.698 -0.399 1.00 84.50 202 ARG A N 1
ATOM 1664 C CA . ARG A 1 202 ? -17.226 -6.298 -0.492 1.00 84.50 202 ARG A CA 1
ATOM 1665 C C . ARG A 1 202 ? -15.844 -6.126 0.118 1.00 84.50 202 ARG A C 1
ATOM 1667 O O . ARG A 1 202 ? -15.603 -6.555 1.244 1.00 84.50 202 ARG A O 1
ATOM 1674 N N . ARG A 1 203 ? -14.966 -5.455 -0.617 1.00 86.88 203 ARG A N 1
ATOM 1675 C CA . ARG A 1 203 ? -13.630 -5.063 -0.185 1.00 86.88 203 ARG A CA 1
ATOM 1676 C C . ARG A 1 203 ? -13.647 -3.564 0.106 1.00 86.88 203 ARG A C 1
ATOM 1678 O O . ARG A 1 203 ? -14.071 -2.780 -0.736 1.00 86.88 203 ARG A O 1
ATOM 1685 N N . TYR A 1 204 ? -13.212 -3.180 1.300 1.00 90.56 204 TYR A N 1
ATOM 1686 C CA . TYR A 1 204 ? -13.153 -1.785 1.740 1.00 90.56 204 TYR A CA 1
ATOM 1687 C C . TYR A 1 204 ? -11.685 -1.377 1.791 1.00 90.56 204 TYR A C 1
ATOM 1689 O O . TYR A 1 204 ? -10.917 -1.990 2.534 1.00 90.56 204 TYR A O 1
ATOM 1697 N N . VAL A 1 205 ? -11.281 -0.407 0.974 1.00 92.50 205 VAL A N 1
ATOM 1698 C CA . VAL A 1 205 ? -9.862 -0.086 0.773 1.00 92.50 205 VAL A CA 1
ATOM 1699 C C . VAL A 1 205 ? -9.641 1.413 0.777 1.00 92.50 205 VAL A C 1
ATOM 1701 O O . VAL A 1 205 ? -10.308 2.138 0.046 1.00 92.50 205 VAL A O 1
ATOM 1704 N N . LEU A 1 206 ? -8.656 1.875 1.539 1.00 93.25 206 LEU A N 1
ATOM 1705 C CA . LEU A 1 206 ? -8.085 3.204 1.371 1.00 93.25 206 LEU A CA 1
ATOM 1706 C C . LEU A 1 206 ? -6.781 3.085 0.580 1.00 93.25 206 LEU A C 1
ATOM 1708 O O . LEU A 1 206 ? -5.828 2.479 1.064 1.00 93.25 206 LEU A O 1
ATOM 1712 N N . SER A 1 207 ? -6.732 3.651 -0.624 1.00 92.31 207 SER A N 1
ATOM 1713 C CA . SER A 1 207 ? -5.508 3.691 -1.432 1.00 92.31 207 SER A CA 1
ATOM 1714 C C . SER A 1 207 ? -4.791 5.024 -1.224 1.00 92.31 207 SER A C 1
ATOM 1716 O O . SER A 1 207 ? -5.439 6.073 -1.222 1.00 92.31 207 SER A O 1
ATOM 1718 N N . ALA A 1 208 ? -3.466 4.998 -1.092 1.00 90.31 208 ALA A N 1
ATOM 1719 C CA . ALA A 1 208 ? -2.684 6.228 -1.060 1.00 90.31 208 ALA A CA 1
ATOM 1720 C C . ALA A 1 208 ? -2.751 6.942 -2.426 1.00 90.31 208 ALA A C 1
ATOM 1722 O O . ALA A 1 208 ? -2.742 6.277 -3.471 1.00 90.31 208 ALA A O 1
ATOM 1723 N N . PRO A 1 209 ? -2.811 8.286 -2.452 1.00 87.38 209 PRO A N 1
ATOM 1724 C CA . PRO A 1 209 ? -2.620 9.053 -3.676 1.00 87.38 209 PRO A CA 1
ATOM 1725 C C . PRO A 1 209 ? -1.323 8.675 -4.407 1.00 87.38 209 PRO A C 1
ATOM 1727 O O . PRO A 1 209 ? -0.291 8.406 -3.790 1.00 87.38 209 PRO A O 1
ATOM 1730 N N . ARG A 1 210 ? -1.376 8.663 -5.743 1.00 83.56 210 ARG A N 1
ATOM 1731 C CA . ARG A 1 210 ? -0.213 8.346 -6.584 1.00 83.56 210 ARG A CA 1
ATOM 1732 C C . ARG A 1 210 ? 0.883 9.400 -6.401 1.00 83.56 210 ARG A C 1
ATOM 1734 O O . ARG A 1 210 ? 0.585 10.590 -6.379 1.00 83.56 210 ARG A O 1
ATOM 1741 N N . GLY A 1 211 ? 2.134 8.948 -6.326 1.00 78.88 211 GLY A N 1
ATOM 1742 C CA . GLY A 1 211 ? 3.308 9.818 -6.204 1.00 78.88 211 GLY A CA 1
ATOM 1743 C C . GLY A 1 211 ? 3.608 10.313 -4.786 1.00 78.88 211 GLY A C 1
ATOM 1744 O O . GLY A 1 211 ? 4.484 11.153 -4.629 1.00 78.88 211 GLY A O 1
ATOM 1745 N N . LEU A 1 212 ? 2.908 9.818 -3.757 1.00 84.00 212 LEU A N 1
ATOM 1746 C CA . LEU A 1 212 ? 3.315 10.067 -2.374 1.00 84.00 212 LEU A CA 1
ATOM 1747 C C . LEU A 1 212 ? 4.551 9.238 -2.029 1.00 84.00 212 LEU A C 1
ATOM 1749 O O . LEU A 1 212 ? 4.555 8.014 -2.167 1.00 84.00 212 LEU A O 1
ATOM 1753 N N . GLU A 1 213 ? 5.579 9.904 -1.520 1.00 85.31 213 GLU A N 1
ATOM 1754 C CA . GLU A 1 213 ? 6.865 9.302 -1.187 1.00 85.31 213 GLU A CA 1
ATOM 1755 C C . GLU A 1 213 ? 7.371 9.832 0.160 1.00 85.31 213 GLU A C 1
ATOM 1757 O O . GLU A 1 213 ? 7.033 10.937 0.586 1.00 85.31 213 GLU A O 1
ATOM 1762 N N . GLY A 1 214 ? 8.179 9.028 0.858 1.00 84.19 214 GLY A N 1
ATOM 1763 C CA . GLY A 1 214 ? 8.887 9.459 2.066 1.00 84.19 214 GLY A CA 1
ATOM 1764 C C . GLY A 1 214 ? 7.985 10.097 3.133 1.00 84.19 214 GLY A C 1
ATOM 1765 O O . GLY A 1 214 ? 7.149 9.418 3.732 1.00 84.19 214 GLY A O 1
ATOM 1766 N N . ILE A 1 215 ? 8.201 11.392 3.387 1.00 87.94 215 ILE A N 1
ATOM 1767 C CA . ILE A 1 215 ? 7.532 12.169 4.444 1.00 87.94 215 ILE A CA 1
ATOM 1768 C C . ILE A 1 215 ? 6.047 12.377 4.136 1.00 87.94 215 ILE A C 1
ATOM 1770 O O . ILE A 1 215 ? 5.232 12.270 5.049 1.00 87.94 215 ILE A O 1
ATOM 1774 N N . ASP A 1 216 ? 5.677 12.617 2.879 1.00 90.00 216 ASP A N 1
ATOM 1775 C CA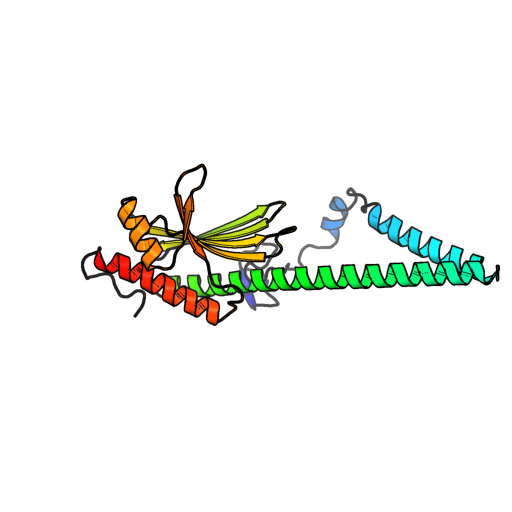 . ASP A 1 216 ? 4.279 12.878 2.521 1.00 90.00 216 ASP A CA 1
ATOM 1776 C C . ASP A 1 216 ? 3.426 11.617 2.714 1.00 90.00 216 ASP A C 1
ATOM 1778 O O . ASP A 1 216 ? 2.316 11.672 3.247 1.00 90.00 216 ASP A O 1
ATOM 1782 N N . LEU A 1 217 ? 3.987 10.450 2.372 1.00 90.12 217 LEU A N 1
ATOM 1783 C CA . LEU A 1 217 ? 3.361 9.159 2.658 1.00 90.12 217 LEU A CA 1
ATOM 1784 C C . LEU A 1 217 ? 3.238 8.912 4.169 1.00 90.12 217 LEU A C 1
ATOM 1786 O O . LEU A 1 217 ? 2.212 8.409 4.627 1.00 90.12 217 LEU A O 1
ATOM 1790 N N . LEU A 1 218 ? 4.259 9.276 4.951 1.00 90.81 218 LEU A N 1
ATOM 1791 C CA . LEU A 1 218 ? 4.220 9.155 6.409 1.00 90.81 218 LEU A CA 1
ATOM 1792 C C . LEU A 1 218 ? 3.123 10.038 7.021 1.00 90.81 218 LEU A C 1
ATOM 1794 O O . LEU A 1 218 ? 2.347 9.556 7.841 1.00 90.81 218 LEU A O 1
ATOM 1798 N N . GLN A 1 219 ? 3.022 11.302 6.607 1.00 90.75 219 GLN A N 1
ATOM 1799 C CA . GLN A 1 219 ? 1.981 12.219 7.083 1.00 90.75 219 GLN A CA 1
ATOM 1800 C C . GLN A 1 219 ? 0.582 11.725 6.712 1.00 90.75 219 GLN A C 1
ATOM 1802 O O . GLN A 1 219 ? -0.338 11.774 7.530 1.00 90.75 219 GLN A O 1
ATOM 1807 N N . TRP A 1 220 ? 0.423 11.201 5.495 1.00 92.75 220 TRP A N 1
ATOM 1808 C CA . TRP A 1 220 ? -0.828 10.593 5.060 1.00 92.75 220 TRP A CA 1
ATOM 1809 C C . TRP A 1 220 ? -1.195 9.361 5.901 1.00 92.75 220 TRP A C 1
ATOM 1811 O O . TRP A 1 220 ? -2.353 9.221 6.303 1.00 92.75 220 TRP A O 1
ATOM 1821 N N . LEU A 1 221 ? -0.223 8.499 6.223 1.00 91.06 221 LEU A N 1
ATOM 1822 C CA . LEU A 1 221 ? -0.413 7.351 7.116 1.00 91.06 221 LEU A CA 1
ATOM 1823 C C . LEU A 1 221 ? -0.837 7.789 8.518 1.00 91.06 221 LEU A C 1
ATOM 1825 O O . LEU A 1 221 ? -1.821 7.276 9.049 1.00 91.06 221 LEU A O 1
ATOM 1829 N N . GLU A 1 222 ? -0.130 8.754 9.101 1.00 89.50 222 GLU A N 1
ATOM 1830 C CA . GLU A 1 222 ? -0.433 9.285 10.430 1.00 89.50 222 GLU A CA 1
ATOM 1831 C C . GLU A 1 222 ? -1.833 9.903 10.484 1.00 89.50 222 GLU A C 1
ATOM 1833 O O . GLU A 1 222 ? -2.604 9.590 11.391 1.00 89.50 222 GLU A O 1
ATOM 1838 N N . GLY A 1 223 ? -2.199 10.713 9.488 1.00 88.75 223 GLY A N 1
ATOM 1839 C CA . GLY A 1 223 ? -3.538 11.291 9.381 1.00 88.75 223 GLY A CA 1
ATOM 1840 C C . GLY A 1 223 ? -4.627 10.227 9.234 1.00 88.75 223 GLY A C 1
ATOM 1841 O O . GLY A 1 223 ? -5.643 10.280 9.930 1.00 88.75 223 GLY A O 1
ATOM 1842 N N . SER A 1 224 ? -4.388 9.223 8.386 1.00 89.50 224 SER A N 1
ATOM 1843 C CA . SER A 1 224 ? -5.327 8.124 8.149 1.00 89.50 224 SER A CA 1
ATOM 1844 C C . SER A 1 224 ? -5.547 7.298 9.418 1.00 89.50 224 SER A C 1
ATOM 1846 O O . SER A 1 224 ? -6.678 7.150 9.873 1.00 89.50 224 SER A O 1
ATOM 1848 N N . PHE A 1 225 ? -4.480 6.824 10.064 1.00 86.25 225 PHE A N 1
ATOM 1849 C CA . PHE A 1 225 ? -4.605 6.014 11.279 1.00 86.25 225 PHE A CA 1
ATOM 1850 C C . PHE A 1 225 ? -5.115 6.809 12.482 1.00 86.25 225 PHE A C 1
ATOM 1852 O O . PHE A 1 225 ? -5.881 6.258 13.271 1.00 86.25 225 PHE A O 1
ATOM 1859 N N . LYS A 1 226 ? -4.794 8.105 12.600 1.00 83.19 226 LYS A N 1
ATOM 1860 C CA . LYS A 1 226 ? -5.396 8.975 13.622 1.00 83.19 226 LYS A CA 1
ATOM 1861 C C . LYS A 1 226 ? -6.907 9.096 13.434 1.00 83.19 226 LYS A C 1
ATOM 1863 O O . LYS A 1 226 ? -7.645 9.042 14.414 1.00 83.19 226 LYS A O 1
ATOM 1868 N N . PHE A 1 227 ? -7.376 9.201 12.190 1.00 82.75 227 PHE A N 1
ATOM 1869 C CA . PHE A 1 227 ? -8.806 9.178 11.887 1.00 82.75 227 PHE A CA 1
ATOM 1870 C C . PHE A 1 227 ? -9.445 7.831 12.251 1.00 82.75 227 PHE A C 1
ATOM 1872 O O . PHE A 1 227 ? -10.507 7.803 12.871 1.00 82.75 227 PHE A O 1
ATOM 1879 N N . PHE A 1 228 ? -8.783 6.714 11.928 1.00 82.50 228 PHE A N 1
ATOM 1880 C CA . PHE A 1 228 ? -9.290 5.374 12.240 1.00 82.50 228 PHE A CA 1
ATOM 1881 C C . PHE A 1 228 ? -9.411 5.176 13.749 1.00 82.50 228 PHE A C 1
ATOM 1883 O O . PHE A 1 228 ? -10.473 4.812 14.241 1.00 82.50 228 PHE A O 1
ATOM 1890 N N . VAL A 1 229 ? -8.349 5.481 14.494 1.00 73.38 229 VAL A N 1
ATOM 1891 C CA . VAL A 1 229 ? -8.335 5.361 15.954 1.00 73.38 229 VAL A CA 1
ATOM 1892 C C . VAL A 1 229 ? -9.326 6.326 16.596 1.00 73.38 229 VAL A C 1
ATOM 1894 O O . VAL A 1 229 ? -10.048 5.914 17.495 1.00 73.38 229 VAL A O 1
ATOM 1897 N N . GLY A 1 230 ? -9.456 7.557 16.094 1.00 71.12 230 GLY A N 1
ATOM 1898 C CA . GLY A 1 230 ? -10.481 8.502 16.550 1.00 71.12 230 GLY A CA 1
ATOM 1899 C C . GLY A 1 230 ? -11.915 7.985 16.365 1.00 71.12 230 GLY A C 1
ATOM 1900 O O . GLY A 1 230 ? -12.759 8.173 17.237 1.00 71.12 230 GLY A O 1
ATOM 1901 N N . L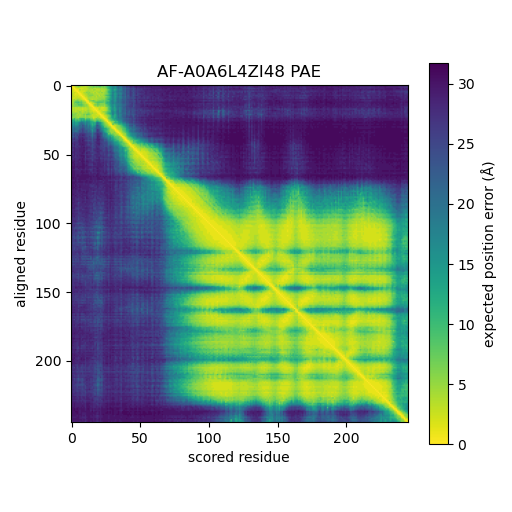EU A 1 231 ? -12.191 7.272 15.269 1.00 67.00 231 LEU A N 1
ATOM 1902 C CA . LEU A 1 231 ? -13.477 6.603 15.039 1.00 67.00 231 LEU A CA 1
ATOM 1903 C C . LEU A 1 231 ? -13.757 5.474 16.043 1.00 67.00 231 LEU A C 1
ATOM 1905 O O . LEU A 1 231 ? -14.918 5.255 16.385 1.00 67.00 231 LEU A O 1
ATOM 1909 N N . PHE A 1 232 ? -12.725 4.765 16.511 1.00 62.78 232 PHE A N 1
ATOM 1910 C CA . PHE A 1 232 ? -12.862 3.698 17.513 1.00 62.78 232 PHE A CA 1
ATOM 1911 C C . PHE A 1 232 ? -12.919 4.227 18.944 1.00 62.78 232 PHE A C 1
ATOM 1913 O O . PHE A 1 232 ? -13.669 3.704 19.760 1.00 62.78 232 PHE A O 1
ATOM 1920 N N . ALA A 1 233 ? -12.179 5.292 19.235 1.00 56.91 233 ALA A N 1
ATOM 1921 C CA . ALA A 1 233 ? -12.201 6.009 20.502 1.00 56.91 233 ALA A CA 1
ATOM 1922 C C . ALA A 1 233 ? -13.602 6.534 20.860 1.00 56.91 233 ALA A C 1
ATOM 1924 O O . ALA A 1 233 ? -13.990 6.535 22.017 1.00 56.91 233 ALA A O 1
ATOM 1925 N N . LEU A 1 234 ? -14.409 6.901 19.862 1.00 48.56 234 LEU A N 1
ATOM 1926 C CA . LEU A 1 234 ? -15.817 7.269 20.055 1.00 48.56 234 LEU A CA 1
ATOM 1927 C C . LEU A 1 234 ? -16.730 6.082 20.440 1.00 48.56 234 LEU A C 1
ATOM 1929 O O . LEU A 1 234 ? -17.911 6.292 20.707 1.00 48.56 234 LEU A O 1
ATOM 1933 N N . LEU A 1 235 ? -16.221 4.845 20.429 1.00 42.22 235 LEU A N 1
ATOM 1934 C CA . LEU A 1 235 ? -16.971 3.609 20.700 1.00 42.22 235 LEU A CA 1
ATOM 1935 C C . LEU A 1 235 ? -16.473 2.856 21.942 1.00 42.22 235 LEU A C 1
ATOM 1937 O O . LEU A 1 235 ? -17.230 2.060 22.495 1.00 42.22 235 LEU A O 1
ATOM 1941 N N . CYS A 1 236 ? -15.238 3.102 22.383 1.00 38.97 236 CYS A N 1
ATOM 1942 C CA . CYS A 1 236 ? -14.680 2.569 23.623 1.00 38.97 236 CYS A CA 1
ATOM 1943 C C . CYS A 1 236 ? -14.646 3.689 24.667 1.00 38.97 236 CYS A C 1
ATOM 1945 O O . CYS A 1 236 ? -14.054 4.733 24.427 1.00 38.97 236 CYS A O 1
ATOM 1947 N N . SER A 1 237 ? -15.296 3.477 25.809 1.00 36.78 237 SER A N 1
ATOM 1948 C CA . SER A 1 237 ? -15.363 4.415 26.935 1.00 36.78 237 SER A CA 1
ATOM 1949 C C . SER A 1 237 ? -13.989 4.984 27.328 1.00 36.78 237 SER A C 1
ATOM 1951 O O . SER A 1 237 ? -13.115 4.223 27.729 1.00 36.78 237 SER A O 1
ATOM 1953 N N . ASP A 1 238 ? -13.873 6.308 27.171 1.00 38.12 238 ASP A N 1
ATOM 1954 C CA . ASP A 1 238 ? -12.948 7.360 27.647 1.00 38.12 238 ASP A CA 1
ATOM 1955 C C . ASP A 1 238 ? -11.501 7.098 28.132 1.00 38.12 238 ASP A C 1
ATOM 1957 O O . ASP A 1 238 ? -10.743 8.066 28.172 1.00 38.12 238 ASP A O 1
ATOM 1961 N N . ASP A 1 239 ? -11.031 5.883 28.420 1.00 39.72 239 ASP A N 1
ATOM 1962 C CA . ASP A 1 239 ? -9.761 5.725 29.160 1.00 39.72 239 ASP A CA 1
ATOM 1963 C C . ASP A 1 239 ? -8.513 5.332 28.334 1.00 39.72 239 ASP A C 1
ATOM 1965 O O . ASP A 1 239 ? -7.406 5.397 28.861 1.00 39.72 239 ASP A O 1
ATOM 1969 N N . ASP A 1 240 ? -8.616 5.029 27.031 1.00 41.94 240 ASP A N 1
ATOM 1970 C CA . ASP A 1 240 ? -7.476 4.479 26.251 1.00 41.94 240 ASP A CA 1
ATOM 1971 C C . ASP A 1 240 ? -6.956 5.355 25.089 1.00 41.94 240 ASP A C 1
ATOM 1973 O O . ASP A 1 240 ? -6.255 4.895 24.180 1.00 41.94 240 ASP A O 1
ATOM 1977 N N . ILE A 1 241 ? -7.245 6.658 25.098 1.00 47.88 241 ILE A N 1
ATOM 1978 C CA . ILE A 1 241 ? -6.895 7.566 23.990 1.00 47.88 241 ILE A CA 1
ATOM 1979 C C . ILE A 1 241 ? -5.625 8.364 24.311 1.00 47.88 241 ILE A C 1
ATOM 1981 O O . ILE A 1 241 ? -5.644 9.585 24.430 1.00 47.88 241 ILE A O 1
ATOM 1985 N N . THR A 1 242 ? -4.481 7.689 24.422 1.00 46.25 242 THR A N 1
ATOM 1986 C CA . THR A 1 242 ? -3.164 8.368 24.427 1.00 46.25 242 THR A CA 1
ATOM 1987 C C . THR A 1 242 ? -2.277 7.998 23.238 1.00 46.25 242 THR A C 1
ATOM 1989 O O . THR A 1 242 ? -1.181 8.529 23.100 1.00 46.25 242 THR A O 1
ATOM 1992 N N . MET A 1 243 ? -2.751 7.164 22.304 1.00 46.94 243 MET A N 1
ATOM 1993 C CA . MET A 1 243 ? -1.912 6.670 21.200 1.00 46.94 243 MET A CA 1
ATOM 1994 C C . MET A 1 243 ? -1.546 7.698 20.111 1.00 46.94 243 MET A C 1
ATOM 1996 O O . MET A 1 243 ? -0.656 7.409 19.317 1.00 46.94 243 MET A O 1
ATOM 2000 N N . PHE A 1 244 ? -2.201 8.865 20.032 1.00 40.00 244 PHE A N 1
ATOM 2001 C CA . PHE A 1 244 ? -2.025 9.809 18.905 1.00 40.00 244 PHE A CA 1
ATOM 2002 C C . PHE A 1 244 ? -2.105 11.307 19.276 1.00 40.00 244 PHE A C 1
ATOM 2004 O O . PHE A 1 244 ? -2.379 12.145 18.398 1.00 40.00 244 PHE A O 1
ATOM 2011 N N . MET A 1 245 ? -1.904 11.647 20.556 1.00 36.12 245 MET A N 1
ATOM 2012 C CA . MET A 1 245 ? -1.697 13.038 20.988 1.00 36.12 245 MET A CA 1
ATOM 2013 C C . MET A 1 245 ? -0.227 13.430 20.895 1.00 36.12 245 MET A C 1
ATOM 2015 O O . MET A 1 245 ? 0.626 12.638 21.349 1.00 36.12 245 MET A O 1
#

Sequence (245 aa):
MKRCPVCDKTWEFNKVFCPWDGYKLKGMTPEETAERITSKPVEPQFEMFQELQSSQKTLFDSLAEFGSTETSHLVDVAMEALKKRRESDQSLLKEQMKLIEDFNLHCRTMQYFVDKLKSQSNLFSFHIEHKDEVDRIYMRFIVSFGEVQYRRNFPVTIAYMREPTKEVIFEINLYEMGDDKDSRHSRAEKAGGRVETTVLGRRYVLSAPRGLEGIDLLQWLEGSFKFFVGLFALLCSDDDITMFM

Secondary structure (DSSP, 8-state):
-EE-TTT--EE-TT-SB-TTT--B---S-HHHHHHHHTTSPPPHHHHHHHHHHHHHHHHHHHHTTS--HHHHHHHHHHHHHHHHHHHHHHHHHHHHHHHHHHHHHHHHHHHHHHHHHHHH-TT-EEEEEEEE-SSEEEEEEEEEES-TTT-EEEEEEEEEE-TTT-EEEEEEE-GGG-SSHHHHHHHHHHTT-EEEEETTEEEEEEEPPTT--HHHHHHHHHHHHHHHHHHHHTTS-SS-TTTT-

Radius of gyration: 26.94 Å; Cα contacts (8 Å, |Δi|>4): 256; chains: 1; bounding box: 62×43×80 Å